Protein AF-A0AAD9D138-F1 (afdb_monomer_lite)

Foldseek 3Di:
DDDDDDDDPPPDPPPPDPCPVPDPDPPPCPVVVVVLVVLVVVLVVLVVVLVVLVVVLCVCVVDPDPPCPVVNVVSVVSNVVSVVVNVVSVVVQQDDPVVVDHGPDDPVVLVVCVVVVHDSVVVVVVVVVVVVVVVVVVVVVVVVVVVVVVVVVVVCCVPPVVDDDDDDPDDDDPDDDPDDDDDDDDDDDDDDDDDDDDDDDDDDDDDDDDDDDDDDDDDDD

Radius of gyration: 34.73 Å; chains: 1; bounding box: 89×71×90 Å

InterPro domains:
  IPR019145 Mediator complex, subunit Med10 [PF09748] (44-162)

Secondary structure (DSSP, 8-state):
---PPP-PPPP-----SSSTT-SS--TT-HHHHHHHHHHHHHHHHHHHHHHHHHHHHHHHHHS--TT-TTHHHHHHHHHHHHHHHHHHHHHHTS--GGG----SPPPHHHHHHHHTT--THHHHHHHHHHHHHHHHHHHHHHHHHHHHHHHHHHHHHHH-TTSPPPP-S-PPPP-PPP-------------------------------------------

Structure (mmCIF, N/CA/C/O backbone):
data_AF-A0AAD9D138-F1
#
_entry.id   AF-A0AAD9D138-F1
#
loop_
_atom_site.group_PDB
_atom_site.id
_atom_site.type_symbol
_atom_site.label_atom_id
_atom_site.label_alt_id
_atom_site.label_comp_id
_atom_site.label_asym_id
_atom_site.label_entity_id
_atom_site.label_seq_id
_atom_site.pdbx_PDB_ins_code
_atom_site.Cartn_x
_atom_site.Cartn_y
_atom_site.Cartn_z
_atom_site.occupancy
_atom_site.B_iso_or_equiv
_atom_site.auth_seq_id
_atom_site.auth_comp_id
_atom_site.auth_asym_id
_atom_site.auth_atom_id
_atom_site.pdbx_PDB_model_num
ATOM 1 N N . MET A 1 1 ? -54.644 -6.086 22.698 1.00 41.12 1 MET A N 1
ATOM 2 C CA . MET A 1 1 ? -53.321 -6.044 23.355 1.00 41.12 1 MET A CA 1
ATOM 3 C C . MET A 1 1 ? -52.278 -5.891 22.255 1.00 41.12 1 MET A C 1
ATOM 5 O O . MET A 1 1 ? -51.821 -6.888 21.713 1.00 41.12 1 MET A O 1
ATOM 9 N N . SER A 1 2 ? -52.012 -4.659 21.822 1.00 40.91 2 SER A N 1
ATOM 10 C CA . SER A 1 2 ? -51.108 -4.387 20.698 1.00 40.91 2 SER A CA 1
ATOM 11 C C . SER A 1 2 ? -49.676 -4.291 21.219 1.00 40.91 2 SER A C 1
ATOM 13 O O . SER A 1 2 ? -49.346 -3.354 21.939 1.00 40.91 2 SER A O 1
ATOM 15 N N . LEU A 1 3 ? -48.844 -5.279 20.892 1.00 47.28 3 LEU A N 1
ATOM 16 C CA . LEU A 1 3 ? -47.421 -5.305 21.229 1.00 47.28 3 LEU A CA 1
ATOM 17 C C . LEU A 1 3 ? -46.665 -4.419 20.232 1.00 47.28 3 LEU A C 1
ATOM 19 O O . LEU A 1 3 ? -46.334 -4.859 19.134 1.00 47.28 3 LEU A O 1
ATOM 23 N N . HIS A 1 4 ? -46.435 -3.157 20.592 1.00 41.91 4 HIS A N 1
ATOM 24 C CA . HIS A 1 4 ? -45.488 -2.303 19.877 1.00 41.91 4 HIS A CA 1
ATOM 25 C C . HIS A 1 4 ? -44.058 -2.726 20.264 1.00 41.91 4 HIS A C 1
ATOM 27 O O . HIS A 1 4 ? -43.737 -2.706 21.455 1.00 41.91 4 HIS A O 1
ATOM 33 N N . PRO A 1 5 ? -43.197 -3.133 19.314 1.00 59.00 5 PRO A N 1
ATOM 34 C CA . PRO A 1 5 ? -41.800 -3.420 19.611 1.00 59.00 5 PRO A CA 1
ATOM 35 C C . PRO A 1 5 ? -41.060 -2.124 19.996 1.00 59.00 5 PRO A C 1
ATOM 37 O O . PRO A 1 5 ? -41.319 -1.077 19.397 1.00 59.00 5 PRO A O 1
ATOM 40 N N . PRO A 1 6 ? -40.144 -2.156 20.983 1.00 61.69 6 PRO A N 1
ATOM 41 C CA . PRO A 1 6 ? -39.364 -0.984 21.355 1.00 61.69 6 PRO A CA 1
ATOM 42 C C . PRO A 1 6 ? -38.458 -0.576 20.190 1.00 61.69 6 PRO A C 1
ATOM 44 O O . PRO A 1 6 ? -37.656 -1.373 19.701 1.00 61.69 6 PRO A O 1
ATOM 47 N N . HIS A 1 7 ? -38.608 0.673 19.747 1.00 55.69 7 HIS A N 1
ATOM 48 C CA . HIS A 1 7 ? -37.751 1.303 18.749 1.00 55.69 7 HIS A CA 1
ATOM 49 C C . HIS A 1 7 ? -36.289 1.206 19.201 1.00 55.69 7 HIS A C 1
ATOM 51 O O . HIS A 1 7 ? -35.896 1.789 20.213 1.00 55.69 7 HIS A O 1
ATOM 57 N N . LEU A 1 8 ? -35.482 0.461 18.446 1.00 60.44 8 LEU A N 1
ATOM 58 C CA . LEU A 1 8 ? -34.032 0.550 18.550 1.00 60.44 8 LEU A CA 1
ATOM 59 C C . LEU A 1 8 ? -33.625 1.984 18.168 1.00 60.44 8 LEU A C 1
ATOM 61 O O . LEU A 1 8 ? -34.172 2.517 17.196 1.00 60.44 8 LEU A O 1
ATOM 65 N N . PRO A 1 9 ? -32.695 2.624 18.898 1.00 57.88 9 PRO A N 1
ATOM 66 C CA . PRO A 1 9 ? -32.105 3.866 18.427 1.00 57.88 9 PRO A CA 1
ATOM 67 C C . PRO A 1 9 ? -31.472 3.595 17.061 1.00 57.88 9 PRO A C 1
ATOM 69 O O . PRO A 1 9 ? -30.767 2.595 16.893 1.00 57.88 9 PRO A O 1
ATOM 72 N N . SER A 1 10 ? -31.773 4.452 16.083 1.00 53.06 10 SER A N 1
ATOM 73 C CA . SER A 1 10 ? -31.183 4.374 14.749 1.00 53.06 10 SER A CA 1
ATOM 74 C C . SER A 1 10 ? -29.665 4.211 14.865 1.00 53.06 10 SER A C 1
ATOM 76 O O . SER A 1 10 ? -29.067 4.833 15.752 1.00 53.06 10 SER A O 1
ATOM 78 N N . PRO A 1 11 ? -29.031 3.388 14.007 1.00 52.91 11 PRO A N 1
ATOM 79 C CA . PRO A 1 11 ? -27.579 3.316 13.959 1.00 52.91 11 PRO A CA 1
ATOM 80 C C . PRO A 1 11 ? -27.037 4.743 13.881 1.00 52.91 11 PRO A C 1
ATOM 82 O O . PRO A 1 11 ? -27.547 5.555 13.105 1.00 52.91 11 PRO A O 1
ATOM 85 N N . ALA A 1 12 ? -26.064 5.057 14.743 1.00 52.56 12 ALA A N 1
ATOM 86 C CA . ALA A 1 12 ? -25.354 6.327 14.686 1.00 52.56 12 ALA A CA 1
ATOM 87 C C . ALA A 1 12 ? -24.992 6.602 13.224 1.00 52.56 12 ALA A C 1
ATOM 89 O O . ALA A 1 12 ? -24.550 5.675 12.541 1.00 52.56 12 ALA A O 1
ATOM 90 N N . GLN A 1 13 ? -25.229 7.834 12.755 1.00 44.19 13 GLN A N 1
ATOM 91 C CA . GLN A 1 13 ? -24.843 8.256 11.412 1.00 44.19 13 GLN A CA 1
ATOM 92 C C . GLN A 1 13 ? -23.410 7.784 11.170 1.00 44.19 13 GLN A C 1
ATOM 94 O O . GLN A 1 13 ? -22.467 8.274 11.794 1.00 44.19 13 GLN A O 1
ATOM 99 N N . THR A 1 14 ? -23.248 6.792 10.294 1.00 51.00 14 THR A N 1
ATOM 100 C CA . THR A 1 14 ? -21.972 6.589 9.625 1.00 51.00 14 THR A CA 1
ATOM 101 C C . THR A 1 14 ? -21.647 7.934 8.996 1.00 51.00 14 THR A C 1
ATOM 103 O O . THR A 1 14 ? -22.518 8.454 8.298 1.00 51.00 14 THR A O 1
ATOM 106 N N . PRO A 1 15 ? -20.486 8.544 9.285 1.00 43.78 15 PRO A N 1
ATOM 107 C CA . PRO A 1 15 ? -20.157 9.842 8.728 1.00 43.78 15 PRO A CA 1
ATOM 108 C C . PRO A 1 15 ? -20.166 9.713 7.205 1.00 43.78 15 PRO A C 1
ATOM 110 O O . PRO A 1 15 ? -19.254 9.139 6.611 1.00 43.78 15 PRO A O 1
ATOM 113 N N . ASP A 1 16 ? -21.245 10.199 6.594 1.00 41.16 16 ASP A N 1
ATOM 114 C CA . ASP A 1 16 ? -21.408 10.297 5.156 1.00 41.16 16 ASP A CA 1
ATOM 115 C C . ASP A 1 16 ? -20.359 11.288 4.653 1.00 41.16 16 ASP A C 1
ATOM 117 O O . ASP A 1 16 ? -20.426 12.483 4.929 1.00 41.16 16 ASP A O 1
ATOM 121 N N . ASN A 1 17 ? -19.350 10.752 3.966 1.00 45.69 17 ASN A N 1
ATOM 122 C CA . ASN A 1 17 ? -18.576 11.339 2.869 1.00 45.69 17 ASN A CA 1
ATOM 123 C C . ASN A 1 17 ? -17.976 12.760 2.963 1.00 45.69 17 ASN A C 1
ATOM 125 O O . ASN A 1 17 ? -17.325 13.173 2.007 1.00 45.69 17 ASN A O 1
ATOM 129 N N . GLN A 1 18 ? -18.068 13.488 4.077 1.00 39.75 18 GLN A N 1
ATOM 130 C CA . GLN A 1 18 ? -17.346 14.758 4.278 1.00 39.75 18 GLN A CA 1
ATOM 131 C C . GLN A 1 18 ? -16.100 14.627 5.169 1.00 39.75 18 GLN A C 1
ATOM 133 O O . GLN A 1 18 ? -15.284 15.543 5.216 1.00 39.75 18 GLN A O 1
ATOM 138 N N . ALA A 1 19 ? -15.888 13.475 5.817 1.00 37.72 19 ALA A N 1
ATOM 139 C CA . ALA A 1 19 ? -14.748 13.238 6.713 1.00 37.72 19 ALA A CA 1
ATOM 140 C C . ALA A 1 19 ? -13.605 12.395 6.107 1.00 37.72 19 ALA A C 1
ATOM 142 O O . ALA A 1 19 ? -12.610 12.140 6.783 1.00 37.72 19 ALA A O 1
ATOM 143 N N . MET A 1 20 ? -13.684 12.004 4.828 1.00 41.62 20 MET A N 1
ATOM 144 C CA . MET A 1 20 ? -12.570 11.324 4.136 1.00 41.62 20 MET A CA 1
ATOM 145 C C . MET A 1 20 ? -11.409 12.269 3.763 1.00 41.62 20 MET A C 1
ATOM 147 O O . MET A 1 20 ? -10.428 11.821 3.183 1.00 41.62 20 MET A O 1
ATOM 151 N N . ASN A 1 21 ? -11.476 13.545 4.160 1.00 42.41 21 ASN A N 1
ATOM 152 C CA . ASN A 1 21 ? -10.352 14.486 4.107 1.00 42.41 21 ASN A CA 1
ATOM 153 C C . ASN A 1 21 ? -9.693 14.751 5.477 1.00 42.41 21 ASN A C 1
ATOM 155 O O . ASN A 1 21 ? -8.841 15.628 5.560 1.00 42.41 21 ASN A O 1
ATOM 159 N N . GLY A 1 22 ? -10.079 14.058 6.562 1.00 40.91 22 GLY A N 1
ATOM 160 C CA . GLY A 1 22 ? -9.788 14.572 7.911 1.00 40.91 22 GLY A CA 1
ATOM 161 C C . GLY A 1 22 ? -9.419 13.588 9.019 1.00 40.91 22 GLY A C 1
ATOM 162 O O . GLY A 1 22 ? -9.346 14.024 10.165 1.00 40.91 22 GLY A O 1
ATOM 163 N N . VAL A 1 23 ? -9.164 12.302 8.759 1.00 42.69 23 VAL A N 1
ATOM 164 C CA . VAL A 1 23 ? -8.711 11.384 9.828 1.00 42.69 23 VAL A CA 1
ATOM 165 C C . VAL A 1 23 ? -7.205 11.162 9.720 1.00 42.69 23 VAL A C 1
ATOM 167 O O . VAL A 1 23 ? -6.738 10.173 9.166 1.00 42.69 23 VAL A O 1
ATOM 170 N N . GLY A 1 24 ? -6.460 12.137 10.247 1.00 42.16 24 GLY A N 1
ATOM 171 C CA . GLY A 1 24 ? -5.001 12.090 10.368 1.00 42.16 24 GLY A CA 1
ATOM 172 C C . GLY A 1 24 ? -4.315 13.424 10.675 1.00 42.16 24 GLY A C 1
ATOM 173 O O . GLY A 1 24 ? -3.122 13.428 10.966 1.00 42.16 24 GLY A O 1
ATOM 174 N N . GLN A 1 25 ? -5.019 14.560 10.654 1.00 40.34 25 GLN A N 1
ATOM 175 C CA . GLN A 1 25 ? -4.359 15.855 10.820 1.00 40.34 25 GLN A CA 1
ATOM 176 C C . GLN A 1 25 ? -4.277 16.278 12.291 1.00 40.34 25 GLN A C 1
ATOM 178 O O . GLN A 1 25 ? -5.062 17.073 12.802 1.00 40.34 25 GLN A O 1
ATOM 183 N N . LEU A 1 26 ? -3.255 15.757 12.972 1.00 43.78 26 LEU A N 1
ATOM 184 C CA . LEU A 1 26 ? -2.590 16.520 14.026 1.00 43.78 26 LEU A CA 1
ATOM 185 C C . LEU A 1 26 ? -2.178 17.889 13.430 1.00 43.78 26 LEU A C 1
ATOM 187 O O . LEU A 1 26 ? -1.633 17.903 12.320 1.00 43.78 26 LEU A O 1
ATOM 191 N N . PRO A 1 27 ? -2.396 19.027 14.120 1.00 37.94 27 PRO A N 1
ATOM 192 C CA . PRO A 1 27 ? -2.200 20.381 13.577 1.00 37.94 27 PRO A CA 1
ATOM 193 C C . PRO A 1 27 ? -0.720 20.800 13.402 1.00 37.94 27 PRO A C 1
ATOM 195 O O . PRO A 1 27 ? -0.352 21.943 13.651 1.00 37.94 27 PRO A O 1
ATOM 198 N N . GLY A 1 28 ? 0.144 19.888 12.945 1.00 44.91 28 GLY A N 1
ATOM 199 C CA . GLY A 1 28 ? 1.564 20.141 12.676 1.00 44.91 28 GLY A CA 1
ATOM 200 C C . GLY A 1 28 ? 2.216 19.282 11.579 1.00 44.91 28 GLY A C 1
ATOM 201 O O . GLY A 1 28 ? 3.416 19.416 11.374 1.00 44.91 28 GLY A O 1
ATOM 202 N N . SER A 1 29 ? 1.482 18.410 10.865 1.00 47.84 29 SER A N 1
ATOM 203 C CA . SER A 1 29 ? 2.085 17.391 9.966 1.00 47.84 29 SER A CA 1
ATOM 204 C C . SER A 1 29 ? 1.897 17.615 8.449 1.00 47.84 29 SER A C 1
ATOM 206 O O . SER A 1 29 ? 2.359 16.793 7.655 1.00 47.84 29 SER A O 1
ATOM 208 N N . MET A 1 30 ? 1.254 18.706 8.020 1.00 49.22 30 MET A N 1
ATOM 209 C CA . MET A 1 30 ? 0.950 18.967 6.597 1.00 49.22 30 MET A CA 1
ATOM 210 C C . MET A 1 30 ? 2.206 19.042 5.708 1.00 49.22 30 MET A C 1
ATOM 212 O O 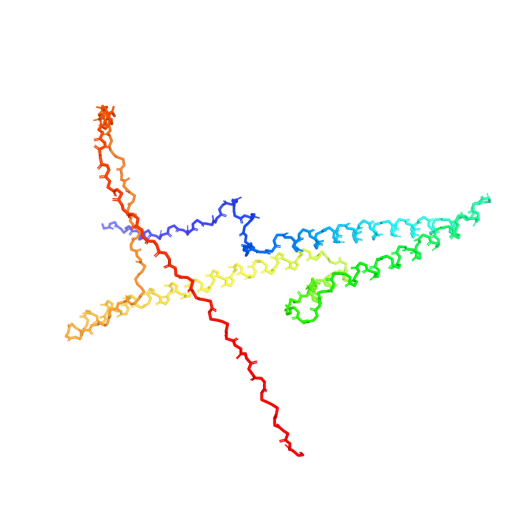. MET A 1 30 ? 2.230 18.488 4.613 1.00 49.22 30 MET A O 1
ATOM 216 N N . SER A 1 31 ? 3.293 19.642 6.200 1.00 59.38 31 SER A N 1
ATOM 217 C CA . SER A 1 31 ? 4.536 19.800 5.427 1.00 59.38 31 SER A CA 1
ATOM 218 C C . SER A 1 31 ? 5.278 18.478 5.185 1.00 59.38 31 SER A C 1
ATOM 220 O O . SER A 1 31 ? 5.876 18.283 4.126 1.00 59.38 31 SER A O 1
ATOM 222 N N . GLY A 1 32 ? 5.227 17.546 6.140 1.00 70.44 32 GLY A N 1
ATOM 223 C CA . GLY A 1 32 ? 5.923 16.259 6.045 1.00 70.44 32 GLY A CA 1
ATOM 224 C C . GLY A 1 32 ? 5.197 15.226 5.180 1.00 70.44 32 GLY A C 1
ATOM 225 O O . GLY A 1 3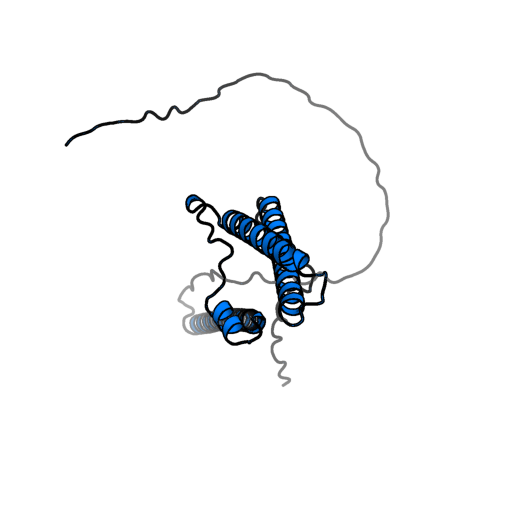2 ? 5.825 14.340 4.603 1.00 70.44 32 GLY A O 1
ATOM 226 N N . GLU A 1 33 ? 3.872 15.303 5.077 1.00 75.06 33 GLU A N 1
ATOM 227 C CA . GLU A 1 33 ? 3.081 14.374 4.263 1.00 75.06 33 GLU A CA 1
ATOM 228 C C . GLU A 1 33 ? 3.148 14.716 2.768 1.00 75.06 33 GLU A C 1
ATOM 230 O O . GLU A 1 33 ? 3.381 13.830 1.944 1.00 75.06 33 GLU A O 1
ATOM 235 N N . GLU A 1 34 ? 3.073 16.002 2.420 1.00 81.62 34 GLU A N 1
ATOM 236 C CA . GLU A 1 34 ? 3.272 16.469 1.044 1.00 81.62 34 GLU A CA 1
ATOM 237 C C . GLU A 1 34 ? 4.686 16.176 0.528 1.00 81.62 34 GLU A C 1
ATOM 239 O O . GLU A 1 34 ? 4.851 15.763 -0.621 1.00 81.62 34 GLU A O 1
ATOM 244 N N . GLY A 1 35 ? 5.710 16.346 1.373 1.00 81.75 35 GLY A N 1
ATOM 245 C CA . GLY A 1 35 ? 7.091 15.991 1.037 1.00 81.75 35 GLY A CA 1
ATOM 246 C C . GLY A 1 35 ? 7.246 14.502 0.721 1.00 81.75 35 GLY A C 1
ATOM 247 O O . GLY A 1 35 ? 7.786 14.143 -0.324 1.00 81.75 35 GLY A O 1
ATOM 248 N N . ARG A 1 36 ? 6.686 13.6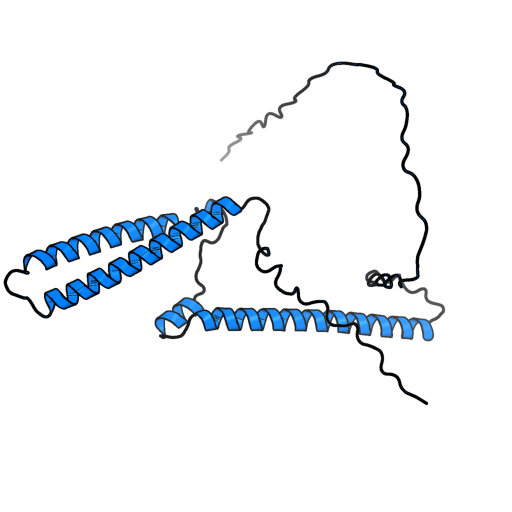26 1.565 1.00 81.12 36 ARG A N 1
ATOM 249 C CA . ARG A 1 36 ? 6.682 12.171 1.331 1.00 81.12 36 ARG A CA 1
ATOM 250 C C . ARG A 1 36 ? 5.920 11.789 0.067 1.00 81.12 36 ARG A C 1
ATOM 252 O O . ARG A 1 36 ? 6.380 10.936 -0.685 1.00 81.12 36 ARG A O 1
ATOM 259 N N . LYS A 1 37 ? 4.781 12.435 -0.203 1.00 85.25 37 LYS A N 1
ATOM 260 C CA . LYS A 1 37 ? 4.028 12.218 -1.443 1.00 85.25 37 LYS A CA 1
ATOM 261 C C . LYS A 1 37 ? 4.864 12.570 -2.675 1.00 85.25 37 LYS A C 1
ATOM 263 O O . LYS A 1 37 ? 4.940 11.754 -3.581 1.00 85.25 37 LYS A O 1
ATOM 268 N N . LYS A 1 38 ? 5.540 13.722 -2.681 1.00 89.38 38 LYS A N 1
ATOM 269 C CA . LYS A 1 38 ? 6.416 14.128 -3.794 1.00 89.38 38 LYS A CA 1
ATOM 270 C C . LYS A 1 38 ? 7.540 13.123 -4.040 1.00 89.38 38 LYS A C 1
ATOM 272 O O . LYS A 1 38 ? 7.790 12.773 -5.186 1.00 89.38 38 LYS A O 1
ATOM 277 N N . ILE A 1 39 ? 8.171 12.628 -2.973 1.00 87.25 39 ILE A N 1
ATOM 278 C CA . ILE A 1 39 ? 9.220 11.606 -3.089 1.00 87.25 39 ILE A CA 1
ATOM 279 C C . ILE A 1 39 ? 8.645 10.307 -3.675 1.00 87.25 39 ILE A C 1
ATOM 281 O O . ILE A 1 39 ? 9.260 9.721 -4.562 1.00 87.25 39 ILE A O 1
ATOM 285 N N . ARG A 1 40 ? 7.449 9.876 -3.246 1.00 86.88 40 ARG A N 1
ATOM 286 C CA . ARG A 1 40 ? 6.769 8.700 -3.822 1.00 86.88 40 ARG A CA 1
ATOM 287 C C . ARG A 1 40 ? 6.446 8.879 -5.305 1.00 86.88 40 ARG A C 1
ATOM 289 O O . ARG A 1 40 ? 6.772 7.995 -6.091 1.00 86.88 40 ARG A O 1
ATOM 296 N N . ASP A 1 41 ? 5.881 10.025 -5.679 1.00 91.12 41 ASP A N 1
ATOM 297 C CA . ASP A 1 41 ? 5.555 10.354 -7.072 1.00 91.12 41 ASP A CA 1
ATOM 298 C C . ASP A 1 41 ? 6.835 10.344 -7.950 1.00 91.12 41 ASP A C 1
ATOM 300 O O . ASP A 1 41 ? 6.834 9.865 -9.089 1.00 91.12 41 ASP A O 1
ATOM 304 N N . GLU A 1 42 ? 7.964 10.826 -7.413 1.00 92.38 42 GLU A N 1
ATOM 305 C CA . GLU A 1 42 ? 9.258 10.793 -8.103 1.00 92.38 42 GLU A CA 1
ATOM 306 C C . GLU A 1 42 ? 9.811 9.368 -8.252 1.00 92.38 42 GLU A C 1
ATOM 308 O O . GLU A 1 42 ? 10.284 8.998 -9.331 1.00 92.38 42 GLU A O 1
ATOM 313 N N . VAL A 1 43 ? 9.727 8.547 -7.201 1.00 91.19 43 VAL A N 1
ATOM 314 C CA . VAL A 1 43 ? 10.127 7.132 -7.246 1.00 91.19 43 VAL A CA 1
ATOM 315 C C . VAL A 1 43 ? 9.307 6.370 -8.288 1.00 91.19 43 VAL A C 1
ATOM 317 O O . VAL A 1 43 ? 9.885 5.637 -9.089 1.00 91.19 43 VAL A O 1
ATOM 320 N N . GLU A 1 44 ? 7.990 6.576 -8.330 1.00 91.69 44 GLU A N 1
ATOM 321 C CA . GLU A 1 44 ? 7.099 5.948 -9.311 1.00 91.69 44 GLU A CA 1
ATOM 322 C C . GLU A 1 44 ? 7.465 6.348 -10.745 1.00 91.69 44 GLU A C 1
ATOM 324 O O . GLU A 1 44 ? 7.645 5.489 -11.610 1.00 91.69 44 GLU A O 1
ATOM 329 N N . THR A 1 45 ? 7.678 7.646 -10.980 1.00 94.88 45 THR A N 1
ATOM 330 C CA . THR A 1 45 ? 8.082 8.166 -12.295 1.00 94.88 45 THR A CA 1
ATOM 331 C C . THR A 1 45 ? 9.394 7.533 -12.766 1.00 94.88 45 THR A C 1
ATOM 333 O O . THR A 1 45 ? 9.515 7.122 -13.922 1.00 94.88 45 THR A O 1
ATOM 336 N N . ARG A 1 46 ? 10.384 7.423 -11.872 1.00 92.25 46 ARG A N 1
ATOM 337 C CA . ARG A 1 46 ? 11.698 6.845 -12.192 1.00 92.25 46 ARG A CA 1
ATOM 338 C C . ARG A 1 46 ? 11.648 5.336 -12.398 1.00 92.25 46 ARG A C 1
ATOM 340 O O . ARG A 1 46 ? 12.309 4.845 -13.307 1.00 92.25 46 ARG A O 1
ATOM 347 N N . LEU A 1 47 ? 10.871 4.602 -11.601 1.00 94.25 47 LEU A N 1
ATOM 348 C CA . LEU A 1 47 ? 10.650 3.166 -11.810 1.00 94.25 47 LEU A CA 1
ATOM 349 C C . LEU A 1 47 ? 9.975 2.902 -13.162 1.00 94.25 47 LEU A C 1
ATOM 351 O O . LEU A 1 47 ? 10.385 1.990 -13.879 1.00 94.25 47 LEU A O 1
ATOM 355 N N . GLY A 1 48 ? 9.009 3.743 -13.547 1.00 94.88 48 GLY A N 1
ATOM 356 C CA . GLY A 1 48 ? 8.392 3.705 -14.871 1.00 94.88 48 GLY A CA 1
ATOM 357 C C . GLY A 1 48 ? 9.415 3.911 -15.991 1.00 94.88 48 GLY A C 1
ATOM 358 O O . GLY A 1 48 ? 9.519 3.075 -16.888 1.00 94.88 48 GLY A O 1
ATOM 359 N N . GLN A 1 49 ? 10.233 4.965 -15.902 1.00 94.25 49 GLN A N 1
ATOM 360 C CA . GLN A 1 49 ? 11.311 5.227 -16.867 1.00 94.25 49 GLN A CA 1
ATOM 361 C C . GLN A 1 49 ? 12.314 4.070 -16.951 1.00 94.25 49 GLN A C 1
ATOM 363 O O . GLN A 1 49 ? 12.652 3.638 -18.047 1.00 94.25 49 GLN A O 1
ATOM 368 N N . LEU A 1 50 ? 12.738 3.521 -15.810 1.00 95.62 50 LEU A N 1
ATOM 369 C CA . LEU A 1 50 ? 13.661 2.387 -15.756 1.00 95.62 50 LEU A CA 1
ATOM 370 C C . LEU A 1 50 ? 13.084 1.147 -16.451 1.00 95.62 50 LEU A C 1
ATOM 372 O O . LEU A 1 50 ? 13.796 0.476 -17.193 1.00 95.62 50 LEU A O 1
ATOM 376 N N . SER A 1 51 ? 11.802 0.846 -16.234 1.00 95.31 51 SER A N 1
ATOM 377 C CA . SER A 1 51 ? 11.144 -0.285 -16.898 1.00 95.31 51 SER A CA 1
ATOM 378 C C . SER A 1 51 ? 11.081 -0.111 -18.420 1.00 95.31 51 SER A C 1
ATOM 380 O O . SER A 1 51 ? 11.318 -1.069 -19.153 1.00 95.31 51 SER A O 1
ATOM 382 N N . GLN A 1 52 ? 10.849 1.119 -18.891 1.00 95.06 52 GLN A N 1
ATOM 383 C CA . GLN A 1 52 ? 10.844 1.452 -20.313 1.00 95.06 52 GLN A CA 1
ATOM 384 C C . GLN A 1 52 ? 12.248 1.345 -20.922 1.00 95.06 52 GLN A C 1
ATOM 386 O O . GLN A 1 52 ? 12.407 0.730 -21.973 1.00 95.06 52 GLN A O 1
ATOM 391 N N . ASP A 1 53 ? 13.270 1.886 -20.253 1.00 93.75 53 ASP A N 1
ATOM 392 C CA . ASP A 1 53 ? 14.663 1.799 -20.708 1.00 93.75 53 ASP A CA 1
ATOM 393 C C . ASP A 1 53 ? 15.132 0.332 -20.785 1.00 93.75 53 ASP A C 1
ATOM 395 O O . ASP A 1 53 ? 15.820 -0.049 -21.733 1.00 93.75 53 ASP A O 1
ATOM 399 N N . LEU A 1 54 ? 14.732 -0.514 -19.824 1.00 94.44 54 LEU A N 1
ATOM 400 C CA . LEU A 1 54 ? 15.017 -1.955 -19.843 1.00 94.44 54 LEU A CA 1
ATOM 401 C C . LEU A 1 54 ? 14.321 -2.668 -21.009 1.00 94.44 54 LEU A C 1
ATOM 403 O O . LEU A 1 54 ? 14.935 -3.511 -21.660 1.00 94.44 54 LEU A O 1
ATOM 407 N N . TYR A 1 55 ? 13.072 -2.309 -21.297 1.00 93.69 55 TYR A N 1
ATOM 408 C CA . TYR A 1 55 ? 12.324 -2.855 -22.427 1.00 93.69 55 TYR A CA 1
ATOM 409 C C . TYR A 1 55 ? 12.936 -2.450 -23.780 1.00 93.69 55 TYR A C 1
ATOM 411 O O . TYR A 1 55 ? 13.104 -3.280 -24.673 1.00 93.69 55 TYR A O 1
ATOM 419 N N . GLU A 1 56 ? 13.333 -1.186 -23.943 1.00 91.31 56 GLU A N 1
ATOM 420 C CA . GLU A 1 56 ? 13.986 -0.711 -25.171 1.00 91.31 56 GLU A CA 1
ATOM 421 C C . GLU A 1 56 ? 15.369 -1.337 -25.370 1.00 91.31 56 GLU A C 1
ATOM 423 O O . GLU A 1 56 ? 15.737 -1.697 -26.494 1.00 91.31 56 GLU A O 1
ATOM 428 N N . LEU A 1 57 ? 16.115 -1.524 -24.279 1.00 90.75 57 LEU A N 1
ATOM 429 C CA . LEU A 1 57 ? 17.377 -2.250 -24.289 1.00 90.75 57 LEU A CA 1
ATOM 430 C C . LEU A 1 57 ? 17.183 -3.704 -24.737 1.00 90.75 57 LEU A C 1
ATOM 432 O O . LEU A 1 57 ? 17.957 -4.180 -25.567 1.00 90.75 57 LEU A O 1
ATOM 436 N N . GLU A 1 58 ? 16.160 -4.396 -24.226 1.00 90.00 58 GLU A N 1
ATOM 437 C CA . GLU A 1 58 ? 15.829 -5.766 -24.632 1.00 90.00 58 GLU A CA 1
ATOM 438 C C . GLU A 1 58 ? 15.562 -5.849 -26.141 1.00 90.00 58 GLU A C 1
ATOM 440 O O . GLU A 1 58 ? 16.135 -6.701 -26.822 1.00 90.00 58 GLU A O 1
ATOM 445 N N . ILE A 1 59 ? 14.773 -4.921 -26.690 1.00 89.06 59 ILE A N 1
ATOM 446 C CA . ILE A 1 59 ? 14.495 -4.861 -28.132 1.00 89.06 59 ILE A CA 1
ATOM 447 C C . ILE A 1 59 ? 15.788 -4.654 -28.935 1.00 89.06 59 ILE A C 1
ATOM 449 O O . ILE A 1 59 ? 16.034 -5.371 -29.909 1.00 89.06 59 ILE A O 1
ATOM 453 N N . CYS A 1 60 ? 16.626 -3.693 -28.532 1.00 87.00 60 CYS A N 1
ATOM 454 C CA . CYS A 1 60 ? 17.868 -3.374 -29.240 1.00 87.00 60 CYS A CA 1
ATOM 455 C C . CYS A 1 60 ? 18.889 -4.519 -29.175 1.00 87.00 60 CYS A C 1
ATOM 457 O O . CYS A 1 60 ? 19.605 -4.761 -30.147 1.00 87.00 60 CYS A O 1
ATOM 459 N N . ALA A 1 61 ? 18.951 -5.228 -28.046 1.00 85.06 61 ALA A N 1
ATOM 460 C CA . ALA A 1 61 ? 19.832 -6.375 -27.859 1.00 85.06 61 ALA A CA 1
ATOM 461 C C . ALA A 1 61 ? 19.322 -7.632 -28.587 1.00 85.06 61 ALA A C 1
ATOM 463 O O . ALA A 1 61 ? 20.127 -8.413 -29.094 1.00 85.06 61 ALA A O 1
ATOM 464 N N . GLY A 1 62 ? 18.001 -7.828 -28.661 1.00 83.94 62 GLY A N 1
ATOM 465 C CA . GLY A 1 62 ? 17.375 -8.986 -29.303 1.00 83.94 62 GLY A CA 1
ATOM 466 C C . GLY A 1 62 ? 17.396 -8.945 -30.834 1.00 83.94 62 GLY A C 1
ATOM 467 O O . GLY A 1 62 ? 17.494 -9.990 -31.477 1.00 83.94 62 GLY A O 1
ATOM 468 N N . ALA A 1 63 ? 17.346 -7.753 -31.433 1.00 78.62 63 ALA A N 1
ATOM 469 C CA . ALA A 1 63 ? 17.423 -7.563 -32.879 1.00 78.62 63 ALA A CA 1
ATOM 470 C C . ALA A 1 63 ? 18.358 -6.396 -33.213 1.00 78.62 63 ALA A C 1
ATOM 472 O O . ALA A 1 63 ? 17.917 -5.274 -33.461 1.00 78.62 63 ALA A O 1
ATOM 473 N N . VAL A 1 64 ? 19.667 -6.668 -33.233 1.00 73.56 64 VAL A N 1
ATOM 474 C CA . VAL A 1 64 ? 20.681 -5.651 -33.545 1.00 73.56 64 VAL A CA 1
ATOM 475 C C . VAL A 1 64 ? 20.531 -5.204 -35.002 1.00 73.56 64 VAL A C 1
ATOM 477 O O . VAL A 1 64 ? 20.956 -5.879 -35.943 1.00 73.56 64 VAL A O 1
ATOM 480 N N . VAL A 1 65 ? 19.899 -4.049 -35.198 1.00 74.62 65 VAL A N 1
ATOM 481 C CA . VAL A 1 65 ? 19.806 -3.389 -36.502 1.00 74.62 65 VAL A CA 1
ATOM 482 C C . VAL A 1 65 ? 21.152 -2.733 -36.807 1.00 74.62 65 VAL A C 1
ATOM 484 O O . VAL A 1 65 ? 21.677 -1.968 -35.995 1.00 74.62 65 VAL A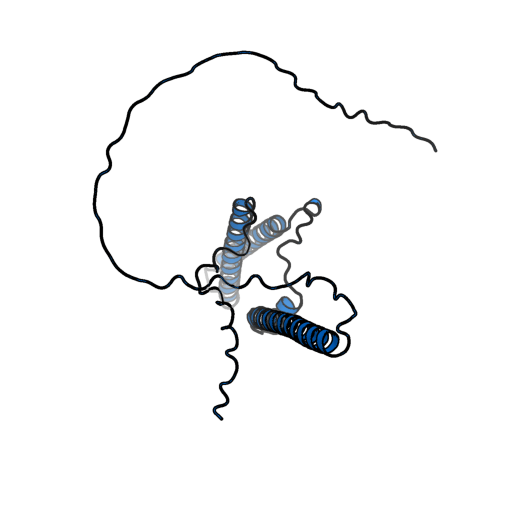 O 1
ATOM 487 N N . LYS A 1 66 ? 21.712 -3.002 -37.994 1.00 77.12 66 LYS A N 1
ATOM 488 C CA . LYS A 1 66 ? 22.972 -2.387 -38.447 1.00 77.12 66 LYS A CA 1
ATOM 489 C C . LYS A 1 66 ? 22.893 -0.860 -38.339 1.00 77.12 66 LYS A C 1
ATOM 491 O O . LYS A 1 66 ? 21.982 -0.253 -38.897 1.00 77.12 66 LYS A O 1
ATOM 496 N N . GLY A 1 67 ? 23.857 -0.257 -37.643 1.00 77.75 67 GLY A N 1
ATOM 497 C CA . GLY A 1 67 ? 23.912 1.191 -37.406 1.00 77.75 67 GLY A CA 1
ATOM 498 C C . GLY A 1 67 ? 23.191 1.683 -36.143 1.00 77.75 67 GLY A C 1
ATOM 499 O O . GLY A 1 67 ? 23.158 2.887 -35.917 1.00 77.75 67 GLY A O 1
ATOM 500 N N . GLN A 1 68 ? 22.633 0.792 -35.314 1.00 74.62 68 GLN A N 1
ATOM 501 C CA . GLN A 1 68 ? 22.093 1.131 -33.983 1.00 74.62 68 GLN A CA 1
ATOM 502 C C . GLN A 1 68 ? 22.897 0.530 -32.817 1.00 74.62 68 GLN A C 1
ATOM 504 O O . GLN A 1 68 ? 22.445 0.548 -31.674 1.00 74.62 68 GLN A O 1
ATOM 509 N N . GLU A 1 69 ? 24.103 0.034 -33.088 1.00 78.44 69 GLU A N 1
ATOM 510 C CA . GLU A 1 69 ? 24.989 -0.596 -32.098 1.00 78.44 69 GLU A CA 1
ATOM 511 C C . GLU A 1 69 ? 25.375 0.373 -30.961 1.00 78.44 69 GLU A C 1
ATOM 513 O O . GLU A 1 69 ? 25.447 -0.030 -29.800 1.00 78.44 69 GLU A O 1
ATOM 518 N N . ASP A 1 70 ? 25.489 1.670 -31.264 1.00 83.88 70 ASP A N 1
ATOM 519 C CA . ASP A 1 70 ? 25.830 2.721 -30.294 1.00 83.88 70 ASP A CA 1
ATOM 520 C C . ASP A 1 70 ? 24.698 3.056 -29.305 1.00 83.88 70 ASP A C 1
ATOM 522 O O . ASP A 1 70 ? 24.935 3.699 -28.280 1.00 83.88 70 ASP A O 1
ATOM 526 N N . ARG A 1 71 ? 23.463 2.604 -29.565 1.00 84.25 71 ARG A N 1
ATOM 527 C CA . ARG A 1 71 ? 22.304 2.903 -28.702 1.00 84.25 71 ARG A CA 1
ATOM 528 C C . ARG A 1 71 ? 22.292 2.048 -27.436 1.00 84.25 71 ARG A C 1
ATOM 530 O O . ARG A 1 71 ? 21.837 2.501 -26.392 1.00 84.25 71 ARG A O 1
ATOM 537 N N . ILE A 1 72 ? 22.833 0.830 -27.499 1.00 86.12 72 ILE A N 1
ATOM 538 C CA . ILE A 1 72 ? 22.898 -0.096 -26.356 1.00 86.12 72 ILE A CA 1
ATOM 539 C C . ILE A 1 72 ? 23.721 0.502 -25.194 1.00 86.12 72 ILE A C 1
ATOM 541 O O . ILE A 1 72 ? 23.213 0.539 -24.068 1.00 86.12 72 ILE A O 1
ATOM 545 N N . PRO A 1 73 ? 24.945 1.030 -25.421 1.00 89.75 73 PRO A N 1
ATOM 546 C CA . PRO A 1 73 ? 25.690 1.758 -24.394 1.00 89.75 73 PRO A CA 1
ATOM 547 C C . PRO A 1 73 ? 24.926 2.942 -23.794 1.00 89.75 73 PRO A C 1
ATOM 549 O O . PRO A 1 73 ? 25.043 3.211 -22.597 1.00 89.75 73 PRO A O 1
ATOM 552 N N . GLU A 1 74 ? 24.138 3.649 -24.606 1.00 89.62 74 GLU A N 1
ATOM 553 C CA . GLU A 1 74 ? 23.357 4.799 -24.154 1.00 89.62 74 GLU A CA 1
ATOM 554 C C . GLU A 1 74 ? 22.247 4.383 -23.178 1.00 89.62 74 GLU A C 1
ATOM 556 O O . GLU A 1 74 ? 22.136 4.966 -22.096 1.00 89.62 74 GLU A O 1
ATOM 561 N N . TYR A 1 75 ? 21.485 3.334 -23.502 1.00 90.50 75 TYR A N 1
ATOM 562 C CA . TYR A 1 75 ? 20.475 2.772 -22.599 1.00 90.50 75 TYR A CA 1
ATOM 563 C C . TYR A 1 75 ? 21.093 2.251 -21.300 1.00 90.50 75 TYR A C 1
ATOM 565 O O . TYR A 1 75 ? 20.607 2.567 -20.216 1.00 90.50 75 TYR A O 1
ATOM 573 N N . MET A 1 76 ? 22.223 1.541 -21.380 1.00 90.44 76 MET A N 1
ATOM 574 C CA . MET A 1 76 ? 22.947 1.066 -20.194 1.00 90.44 76 MET A CA 1
ATOM 575 C C . MET A 1 76 ? 23.391 2.212 -19.278 1.00 90.44 76 MET A C 1
ATOM 577 O O . MET A 1 76 ? 23.292 2.112 -18.053 1.00 90.44 76 MET A O 1
ATOM 581 N N . LYS A 1 77 ? 23.855 3.326 -19.854 1.00 93.25 77 LYS A N 1
ATOM 582 C CA . LYS A 1 77 ? 24.215 4.517 -19.081 1.00 93.25 77 LYS A CA 1
ATOM 583 C C . LYS A 1 77 ? 22.997 5.101 -18.362 1.00 93.25 77 LYS A C 1
ATOM 585 O O . LYS A 1 77 ? 23.084 5.366 -17.165 1.00 93.25 77 LYS A O 1
ATOM 590 N N . ARG A 1 78 ? 21.865 5.256 -19.058 1.00 92.75 78 ARG A N 1
ATOM 591 C CA . ARG A 1 78 ? 20.619 5.776 -18.468 1.00 92.75 78 ARG A CA 1
ATOM 592 C C . ARG A 1 78 ? 20.109 4.885 -17.336 1.00 92.75 78 ARG A C 1
ATOM 594 O O . ARG A 1 78 ? 19.824 5.398 -16.259 1.00 92.75 78 ARG A O 1
ATOM 601 N N . ILE A 1 79 ? 20.099 3.565 -17.528 1.00 94.19 79 ILE A N 1
ATOM 602 C CA . ILE A 1 79 ? 19.712 2.583 -16.501 1.00 94.19 79 ILE A CA 1
ATOM 603 C C . ILE A 1 79 ? 20.560 2.751 -15.234 1.00 94.19 79 ILE A C 1
ATOM 605 O O . ILE A 1 79 ? 20.018 2.866 -14.133 1.00 94.19 79 ILE A O 1
ATOM 609 N N . ASN A 1 80 ? 21.886 2.834 -15.381 1.00 94.12 80 ASN A N 1
ATOM 610 C CA . ASN A 1 80 ? 22.793 3.031 -14.249 1.00 94.12 80 ASN A CA 1
ATOM 611 C C . ASN A 1 80 ? 22.534 4.362 -13.527 1.00 94.12 80 ASN A C 1
ATOM 613 O O . ASN A 1 80 ? 22.489 4.401 -12.297 1.00 94.12 80 ASN A O 1
ATOM 617 N N . GLU A 1 81 ? 22.322 5.449 -14.273 1.00 93.88 81 GLU A N 1
ATOM 618 C CA . GLU A 1 81 ? 21.983 6.750 -13.692 1.00 93.88 81 GLU A CA 1
ATOM 619 C C . GLU A 1 81 ? 20.662 6.714 -12.915 1.00 93.88 81 GLU A C 1
ATOM 621 O O . GLU A 1 81 ? 20.572 7.302 -11.836 1.00 93.88 81 GLU A O 1
ATOM 626 N N . GLN A 1 82 ? 19.639 6.027 -13.431 1.00 92.62 82 GLN A N 1
ATOM 627 C CA . GLN A 1 82 ? 18.359 5.888 -12.736 1.00 92.62 82 GLN A CA 1
ATOM 628 C C . GLN A 1 82 ? 18.493 5.038 -11.470 1.00 92.62 82 GLN A C 1
ATOM 630 O O . GLN A 1 82 ? 17.917 5.393 -10.443 1.00 92.62 82 GLN A O 1
ATOM 635 N N . PHE A 1 83 ? 19.301 3.975 -11.495 1.00 91.56 83 PHE A N 1
ATOM 636 C CA . PHE A 1 83 ? 19.532 3.126 -10.325 1.00 91.56 83 PHE A CA 1
ATOM 637 C C . PHE A 1 83 ? 20.195 3.891 -9.170 1.00 91.56 83 PHE A C 1
ATOM 639 O O . PHE A 1 83 ? 19.769 3.780 -8.019 1.00 91.56 83 PHE A O 1
ATOM 646 N N . VAL A 1 84 ? 21.200 4.723 -9.471 1.00 92.75 84 VAL A N 1
ATOM 647 C CA . VAL A 1 84 ? 21.854 5.580 -8.466 1.00 92.75 84 VAL A CA 1
ATOM 648 C C . VAL A 1 84 ? 20.852 6.558 -7.850 1.00 92.75 84 VAL A C 1
ATOM 650 O O . VAL A 1 84 ? 20.785 6.675 -6.626 1.00 92.75 84 VAL A O 1
ATOM 653 N N . LYS A 1 85 ? 20.028 7.207 -8.681 1.00 90.75 85 LYS A N 1
ATOM 654 C CA . LYS A 1 85 ? 19.017 8.174 -8.223 1.00 90.75 85 LYS A CA 1
ATOM 655 C C . LYS A 1 85 ? 17.916 7.509 -7.389 1.00 90.75 85 LYS A C 1
ATOM 657 O O . LYS A 1 85 ? 17.510 8.059 -6.371 1.00 90.75 85 LYS A O 1
ATOM 662 N N . LEU A 1 86 ? 17.464 6.311 -7.765 1.00 90.19 86 LEU A N 1
ATOM 663 C CA . LEU A 1 86 ? 16.492 5.537 -6.982 1.00 90.19 86 LEU A CA 1
ATOM 664 C C . LEU A 1 86 ? 17.041 5.146 -5.604 1.00 90.19 86 LEU A C 1
ATOM 666 O O . LEU A 1 86 ? 16.322 5.240 -4.611 1.00 90.19 86 LEU A O 1
ATOM 670 N N . ASN A 1 87 ? 18.313 4.751 -5.522 1.00 89.25 87 ASN A N 1
ATOM 671 C CA . ASN A 1 87 ? 18.961 4.442 -4.246 1.00 89.25 87 ASN A CA 1
ATOM 672 C C . ASN A 1 87 ? 19.048 5.685 -3.339 1.00 89.25 87 ASN A C 1
ATOM 674 O O . ASN A 1 87 ? 18.790 5.610 -2.138 1.00 89.25 87 ASN A O 1
ATOM 678 N N . GLU A 1 88 ? 19.348 6.850 -3.914 1.00 89.81 88 GLU A N 1
ATOM 679 C CA . GLU A 1 88 ? 19.359 8.116 -3.179 1.00 89.81 88 GLU A CA 1
ATOM 680 C C . GLU A 1 88 ? 17.969 8.474 -2.627 1.00 89.81 88 GLU A C 1
ATOM 682 O O . GLU A 1 88 ? 17.835 8.741 -1.431 1.00 89.81 88 GLU A O 1
ATOM 687 N N . LEU A 1 89 ? 16.922 8.382 -3.453 1.00 86.88 89 LEU A N 1
ATOM 688 C CA . LEU A 1 89 ? 15.538 8.611 -3.020 1.00 86.88 89 LEU A CA 1
ATOM 689 C C . LEU A 1 89 ? 15.085 7.600 -1.958 1.00 86.88 89 LEU A C 1
ATOM 691 O O . LEU A 1 89 ? 14.409 7.970 -0.997 1.00 86.88 89 LEU A O 1
ATOM 695 N N . SER A 1 90 ? 15.500 6.335 -2.077 1.00 84.00 90 SER A N 1
ATOM 696 C CA . SER A 1 90 ? 15.209 5.307 -1.072 1.00 84.00 90 SER A CA 1
ATOM 697 C C . SER A 1 90 ? 15.788 5.663 0.296 1.00 84.00 90 SER A C 1
ATOM 699 O O . SER A 1 90 ? 15.149 5.394 1.311 1.00 84.00 90 SER A O 1
ATOM 701 N N . ARG A 1 91 ? 16.977 6.276 0.345 1.00 83.69 91 ARG A N 1
ATOM 702 C CA . ARG A 1 91 ? 17.576 6.748 1.602 1.00 83.69 91 ARG A CA 1
ATOM 703 C C . ARG A 1 91 ? 16.832 7.950 2.173 1.00 83.69 91 ARG A C 1
ATOM 705 O O . ARG A 1 91 ? 16.683 8.035 3.385 1.00 83.69 91 ARG A O 1
ATOM 712 N N . GLN A 1 92 ? 16.342 8.844 1.316 1.00 81.19 92 GLN A N 1
ATOM 713 C CA . GLN A 1 92 ? 15.560 10.014 1.731 1.00 81.19 92 GLN A CA 1
ATOM 714 C C . GLN A 1 92 ? 14.177 9.641 2.293 1.00 81.19 92 GLN A C 1
ATOM 716 O O . GLN A 1 92 ? 13.657 10.355 3.147 1.00 81.19 92 GLN A O 1
ATOM 721 N N . MET A 1 93 ? 13.585 8.521 1.858 1.00 75.44 93 MET A N 1
ATOM 722 C CA . MET A 1 93 ? 12.317 8.017 2.412 1.00 75.44 93 MET A CA 1
ATOM 723 C C . MET A 1 93 ? 12.445 7.404 3.809 1.00 75.44 93 MET A C 1
ATOM 725 O O . MET A 1 93 ? 11.433 7.243 4.494 1.00 75.44 93 MET A O 1
ATOM 729 N N . GLN A 1 94 ? 13.653 7.040 4.242 1.00 72.81 94 GLN A N 1
ATOM 730 C CA . GLN A 1 94 ? 13.846 6.402 5.534 1.00 72.81 94 GLN A CA 1
ATOM 731 C C . GLN A 1 94 ? 14.002 7.473 6.623 1.00 72.81 94 GLN A C 1
ATOM 733 O O . GLN A 1 94 ? 14.985 8.216 6.607 1.00 72.81 94 GLN A O 1
ATOM 738 N N . PRO A 1 95 ? 13.050 7.596 7.569 1.00 67.56 95 PRO A N 1
ATOM 739 C CA . PRO A 1 95 ? 13.172 8.583 8.629 1.00 67.56 95 PRO A CA 1
ATOM 740 C C . PRO A 1 95 ? 14.368 8.254 9.535 1.00 67.56 95 PRO A C 1
ATOM 742 O O . PRO A 1 95 ? 14.712 7.078 9.707 1.00 67.56 95 PRO A O 1
ATOM 745 N N . PRO A 1 96 ? 14.999 9.273 10.145 1.00 63.91 96 PRO A N 1
ATOM 746 C CA . PRO A 1 96 ? 16.078 9.054 11.093 1.00 63.91 96 PRO A CA 1
ATOM 747 C C . PRO A 1 96 ? 15.580 8.216 12.285 1.00 63.91 96 PRO A C 1
ATOM 749 O O . PRO A 1 96 ? 14.463 8.447 12.767 1.00 63.91 96 PRO A O 1
ATOM 752 N N . PRO A 1 97 ? 16.398 7.274 12.795 1.00 60.56 97 PRO A N 1
ATOM 753 C CA . PRO A 1 97 ? 16.003 6.334 13.852 1.00 60.56 97 PRO A CA 1
ATOM 754 C C . PRO A 1 97 ? 15.589 7.029 15.161 1.00 60.56 97 PRO A C 1
ATOM 756 O O . PRO A 1 97 ? 14.837 6.470 15.953 1.00 60.56 97 PRO A O 1
ATOM 759 N N . GLU A 1 98 ? 16.034 8.268 15.362 1.00 63.72 98 GLU A N 1
ATOM 760 C CA . GLU A 1 98 ? 15.772 9.099 16.542 1.00 63.72 98 GLU A CA 1
ATOM 761 C C . GLU A 1 98 ? 14.344 9.662 16.585 1.00 63.72 98 GLU A C 1
ATOM 763 O O . GLU A 1 98 ? 13.863 10.079 17.635 1.00 63.72 98 GLU A O 1
ATOM 768 N N . SER A 1 99 ? 13.640 9.665 15.448 1.00 63.50 99 SER A N 1
ATOM 769 C CA . SER A 1 99 ? 12.306 10.265 15.334 1.00 63.50 99 SER A CA 1
ATOM 770 C C . SER A 1 99 ? 11.175 9.378 15.864 1.00 63.50 99 SER A C 1
ATOM 772 O O . SER A 1 99 ? 10.034 9.833 15.922 1.00 63.50 99 SER A O 1
ATOM 774 N N . GLY A 1 100 ? 11.449 8.111 16.210 1.00 54.81 100 GLY A N 1
ATOM 775 C CA . GLY A 1 100 ? 10.440 7.134 16.649 1.00 54.81 100 GLY A CA 1
ATOM 776 C C . GLY A 1 100 ? 9.348 6.826 15.609 1.00 54.81 100 GLY A C 1
ATOM 777 O O . GLY A 1 100 ? 8.522 5.941 15.826 1.00 54.81 100 GLY A O 1
ATOM 778 N N . GLN A 1 101 ? 9.345 7.524 14.470 1.00 57.22 101 GLN A N 1
ATOM 779 C CA . GLN A 1 101 ? 8.460 7.277 13.350 1.00 57.22 101 GLN A CA 1
ATOM 780 C C . GLN A 1 101 ? 8.987 6.053 12.619 1.00 57.22 101 GLN A C 1
ATOM 782 O O . GLN A 1 101 ? 10.057 6.070 12.011 1.00 57.22 101 GLN A O 1
ATOM 787 N N . THR A 1 102 ? 8.229 4.963 12.684 1.00 54.12 102 THR A N 1
ATOM 788 C CA . THR A 1 102 ? 8.411 3.863 11.744 1.00 54.12 102 THR A CA 1
ATOM 789 C C . THR A 1 102 ? 8.201 4.460 10.352 1.00 54.12 102 THR A C 1
ATOM 791 O O . THR A 1 102 ? 7.172 5.093 10.121 1.00 54.12 102 THR A O 1
ATOM 794 N N . GLY A 1 103 ? 9.193 4.357 9.460 1.00 62.47 103 GLY A N 1
ATOM 795 C CA . GLY A 1 103 ? 9.075 4.858 8.083 1.00 62.47 103 GLY A CA 1
ATOM 796 C C . GLY A 1 103 ? 7.893 4.248 7.333 1.00 62.47 103 GLY A C 1
ATOM 797 O O . GLY A 1 103 ? 7.150 3.445 7.901 1.00 62.47 103 GLY A O 1
ATOM 798 N N . ASP A 1 104 ? 7.736 4.599 6.051 1.00 68.31 104 ASP A N 1
ATOM 799 C CA . ASP A 1 104 ? 6.791 3.920 5.150 1.00 68.31 104 ASP A CA 1
ATOM 800 C C . ASP A 1 104 ? 7.151 2.421 5.117 1.00 68.31 104 ASP A C 1
ATOM 802 O O . ASP A 1 104 ? 8.005 1.959 4.363 1.00 68.31 104 ASP A O 1
ATOM 806 N N . SER A 1 105 ? 6.557 1.667 6.038 1.00 78.19 105 SER A N 1
ATOM 807 C CA . SER A 1 105 ? 6.840 0.263 6.281 1.00 78.19 105 SER A CA 1
ATOM 808 C C . SER A 1 105 ? 5.744 -0.541 5.616 1.00 78.19 105 SER A C 1
ATOM 810 O O . SER A 1 105 ? 4.551 -0.338 5.846 1.00 78.19 105 SER A O 1
ATOM 812 N N . VAL A 1 106 ? 6.158 -1.444 4.736 1.00 85.69 106 VAL A N 1
ATOM 813 C CA . VAL A 1 106 ? 5.235 -2.282 3.980 1.00 85.69 106 VAL A CA 1
ATOM 814 C C . VAL A 1 106 ? 4.987 -3.560 4.784 1.00 85.69 106 VAL A C 1
ATOM 816 O O . VAL A 1 106 ? 5.944 -4.274 5.094 1.00 85.69 106 VAL A O 1
ATOM 819 N N . PRO A 1 107 ? 3.731 -3.890 5.140 1.00 91.69 107 PRO A N 1
ATOM 820 C CA . PRO A 1 107 ? 3.427 -5.140 5.826 1.00 91.69 107 PRO A CA 1
ATOM 821 C C . PRO A 1 107 ? 3.901 -6.350 5.013 1.00 91.69 107 PRO A C 1
ATOM 823 O O . PRO A 1 107 ? 3.688 -6.405 3.802 1.00 91.69 107 PRO A O 1
ATOM 826 N N . LYS A 1 108 ? 4.472 -7.366 5.674 1.00 91.44 108 LYS A N 1
ATOM 827 C CA . LYS A 1 108 ? 5.014 -8.564 5.001 1.00 91.44 108 LYS A CA 1
ATOM 828 C C . LYS A 1 108 ? 4.000 -9.236 4.068 1.00 91.44 108 LYS A C 1
ATOM 830 O O . LYS A 1 108 ? 4.351 -9.651 2.973 1.00 91.44 108 LYS A O 1
ATOM 835 N N . GLN A 1 109 ? 2.730 -9.279 4.467 1.00 92.75 109 GLN A N 1
ATOM 836 C CA . GLN A 1 109 ? 1.661 -9.861 3.656 1.00 92.75 109 GLN A CA 1
ATOM 837 C C . GLN A 1 109 ? 1.436 -9.112 2.330 1.00 92.75 109 GLN A C 1
ATOM 839 O O . GLN A 1 109 ? 1.020 -9.714 1.345 1.00 92.75 109 GLN A O 1
ATOM 844 N N . VAL A 1 110 ? 1.699 -7.802 2.284 1.00 94.06 110 VAL A N 1
ATOM 845 C CA . VAL A 1 110 ? 1.639 -7.027 1.037 1.00 94.06 110 VAL A CA 1
ATOM 846 C C . VAL A 1 110 ? 2.777 -7.446 0.108 1.00 94.06 110 VAL A C 1
ATOM 848 O O . VAL A 1 110 ? 2.519 -7.668 -1.070 1.00 94.06 110 VAL A O 1
ATOM 851 N N . VAL A 1 111 ? 3.989 -7.636 0.640 1.00 93.62 111 VAL A N 1
ATOM 852 C CA . VAL A 1 111 ? 5.143 -8.143 -0.124 1.00 93.62 111 VAL A CA 1
ATOM 853 C C . VAL A 1 111 ? 4.853 -9.542 -0.674 1.00 93.62 111 VAL A C 1
ATOM 855 O O . VAL A 1 111 ? 4.953 -9.760 -1.873 1.00 93.62 111 VAL A O 1
ATOM 858 N N . GLU A 1 112 ? 4.359 -10.453 0.168 1.00 94.81 112 GLU A N 1
ATOM 859 C CA . GLU A 1 112 ? 3.970 -11.809 -0.249 1.00 94.81 112 GLU A CA 1
ATOM 860 C C . GLU A 1 112 ? 2.870 -11.806 -1.326 1.00 94.81 112 GLU A C 1
ATOM 862 O O . GLU A 1 112 ? 2.855 -12.666 -2.207 1.00 94.81 112 GLU A O 1
ATOM 867 N N . ASN A 1 113 ? 1.942 -10.843 -1.281 1.00 94.19 113 ASN A N 1
ATOM 868 C CA . ASN A 1 113 ? 0.937 -10.692 -2.331 1.00 94.19 113 ASN A CA 1
ATOM 869 C C . ASN A 1 113 ? 1.573 -10.262 -3.657 1.00 94.19 113 ASN A C 1
ATOM 871 O O . ASN A 1 113 ? 1.208 -10.822 -4.686 1.00 94.19 113 ASN A O 1
ATOM 875 N N . VAL A 1 114 ? 2.514 -9.314 -3.638 1.00 94.56 114 VAL A N 1
ATOM 876 C CA . VAL A 1 114 ? 3.231 -8.871 -4.845 1.00 94.56 114 VAL A CA 1
ATOM 877 C C . VAL A 1 114 ? 4.044 -10.024 -5.438 1.00 94.56 114 VAL A C 1
ATOM 879 O O . VAL A 1 114 ? 3.878 -10.328 -6.619 1.00 94.56 114 VAL A O 1
ATOM 882 N N . ASP A 1 115 ? 4.822 -10.727 -4.613 1.00 95.56 115 ASP A N 1
ATOM 883 C CA . ASP A 1 115 ? 5.637 -11.877 -5.033 1.00 95.56 115 ASP A CA 1
ATOM 884 C C . ASP A 1 115 ? 4.778 -13.026 -5.587 1.00 95.56 115 ASP A C 1
ATOM 886 O O . ASP A 1 115 ? 5.171 -13.738 -6.509 1.00 95.56 115 ASP A O 1
ATOM 890 N N . GLY A 1 116 ? 3.574 -13.204 -5.038 1.00 96.25 116 GLY A N 1
ATOM 891 C CA . GLY A 1 116 ? 2.607 -14.208 -5.474 1.00 96.25 116 GLY A CA 1
ATOM 892 C C . GLY A 1 116 ? 1.727 -13.794 -6.658 1.00 96.25 116 GLY A C 1
ATOM 893 O O . GLY A 1 116 ? 0.742 -14.489 -6.919 1.00 96.25 116 GLY A O 1
ATOM 894 N N . TYR A 1 117 ? 2.013 -12.671 -7.330 1.00 94.00 117 TYR A N 1
ATOM 895 C CA . TYR A 1 117 ? 1.191 -12.094 -8.409 1.00 94.00 117 TYR A CA 1
ATOM 896 C C . TYR A 1 117 ? -0.275 -11.837 -8.008 1.00 94.00 117 TYR A C 1
ATOM 898 O O . TYR A 1 117 ? -1.197 -11.916 -8.823 1.00 94.00 117 TYR A O 1
ATOM 906 N N . ARG A 1 118 ? -0.518 -11.546 -6.729 1.00 95.38 118 ARG A N 1
ATOM 907 C CA . ARG A 1 118 ? -1.837 -11.216 -6.176 1.00 95.38 118 ARG A CA 1
ATOM 908 C C . ARG A 1 118 ? -1.981 -9.711 -6.021 1.00 95.38 118 ARG A C 1
ATOM 910 O O . ARG A 1 118 ? -1.030 -8.995 -5.733 1.00 95.38 118 ARG A O 1
ATOM 917 N N . ASN A 1 119 ? -3.215 -9.229 -6.130 1.00 93.75 119 ASN A N 1
ATOM 918 C CA . ASN A 1 119 ? -3.500 -7.813 -5.940 1.00 93.75 119 ASN A CA 1
ATOM 919 C C . ASN A 1 119 ? -3.260 -7.396 -4.465 1.00 93.75 119 ASN A C 1
ATOM 921 O O . ASN A 1 119 ? -3.998 -7.872 -3.586 1.00 93.75 119 ASN A O 1
ATOM 925 N N . PRO A 1 120 ? -2.308 -6.482 -4.177 1.00 93.56 120 PRO A N 1
ATOM 926 C CA . PRO A 1 120 ? -2.007 -6.039 -2.817 1.00 93.56 120 PRO A CA 1
ATOM 927 C C . PRO A 1 120 ? -3.180 -5.311 -2.142 1.00 93.56 120 PRO A C 1
ATOM 929 O O . PRO A 1 120 ? -3.301 -5.372 -0.919 1.00 93.56 120 PRO A O 1
ATOM 932 N N . HIS A 1 121 ? -4.115 -4.718 -2.898 1.00 93.62 121 HIS A N 1
ATOM 933 C CA . HIS A 1 121 ? -5.316 -4.071 -2.346 1.00 93.62 121 HIS A CA 1
ATOM 934 C C . HIS A 1 121 ? -6.232 -5.034 -1.580 1.00 93.62 121 HIS A C 1
ATOM 936 O O . HIS A 1 121 ? -7.030 -4.605 -0.743 1.00 93.62 121 HIS A O 1
ATOM 942 N N . THR A 1 122 ? -6.099 -6.343 -1.815 1.00 93.50 122 THR A N 1
ATOM 943 C CA . THR A 1 122 ? -6.817 -7.375 -1.056 1.00 93.50 122 THR A CA 1
ATOM 944 C C . THR A 1 122 ? -6.470 -7.311 0.432 1.00 93.50 122 THR A C 1
ATOM 946 O O . THR A 1 122 ? -7.351 -7.486 1.273 1.00 93.50 122 THR A O 1
ATOM 949 N N . TYR A 1 123 ? -5.211 -7.006 0.766 1.00 94.75 123 TYR A N 1
ATOM 950 C CA . TYR A 1 123 ? -4.780 -6.816 2.150 1.00 94.75 123 TYR A CA 1
ATOM 951 C C . TYR A 1 123 ? -5.548 -5.668 2.806 1.00 94.75 123 TYR A C 1
ATOM 953 O O . TYR A 1 123 ? -6.189 -5.872 3.834 1.00 94.75 123 TYR A O 1
ATOM 961 N N . THR A 1 124 ? -5.559 -4.491 2.175 1.00 94.31 124 THR A N 1
ATOM 962 C CA . THR A 1 124 ? -6.232 -3.299 2.706 1.00 94.31 124 THR A CA 1
ATOM 963 C C . THR A 1 124 ? -7.731 -3.524 2.871 1.00 94.31 124 THR A C 1
ATOM 965 O O . THR A 1 124 ? -8.290 -3.199 3.917 1.00 94.31 124 THR A O 1
ATOM 968 N N . LYS A 1 125 ? -8.387 -4.145 1.882 1.00 95.75 125 LYS A N 1
ATOM 969 C CA . LYS A 1 125 ? -9.816 -4.477 1.961 1.00 95.75 125 LYS A CA 1
ATOM 970 C C . LYS A 1 125 ? -10.121 -5.400 3.143 1.00 95.75 125 LYS A C 1
ATOM 972 O O . LYS A 1 125 ? -11.075 -5.155 3.884 1.00 95.75 125 LYS A O 1
ATOM 977 N N . ASN A 1 126 ? -9.326 -6.453 3.323 1.00 94.69 126 ASN A N 1
ATOM 978 C CA . ASN A 1 126 ? -9.518 -7.413 4.408 1.00 94.69 126 ASN A CA 1
ATOM 979 C C . ASN A 1 126 ? -9.215 -6.790 5.773 1.00 94.69 126 ASN A C 1
ATOM 981 O O . ASN A 1 126 ? -9.974 -7.005 6.714 1.00 94.69 126 ASN A O 1
ATOM 985 N N . ALA A 1 127 ? -8.150 -5.991 5.870 1.00 94.81 127 ALA A N 1
ATOM 986 C CA . ALA A 1 127 ? -7.787 -5.271 7.083 1.00 94.81 127 ALA A CA 1
ATOM 987 C C . ALA A 1 127 ? -8.899 -4.303 7.506 1.00 94.81 127 ALA A C 1
ATOM 989 O O . ALA A 1 127 ? -9.315 -4.325 8.662 1.00 94.81 127 ALA A O 1
ATOM 990 N N . LEU A 1 128 ? -9.443 -3.527 6.563 1.00 96.38 128 LEU A N 1
ATOM 991 C CA . LEU A 1 128 ? -10.553 -2.614 6.829 1.00 96.38 128 LEU A CA 1
ATOM 992 C C . LEU A 1 128 ? -11.814 -3.373 7.255 1.00 96.38 128 LEU A C 1
ATOM 994 O O . LEU A 1 128 ? -12.404 -3.054 8.280 1.00 96.38 128 LEU A O 1
ATOM 998 N N . SER A 1 129 ? -12.190 -4.419 6.516 1.00 96.19 129 SER A N 1
ATOM 999 C CA . SER A 1 129 ? -13.379 -5.225 6.830 1.00 96.19 129 SER A CA 1
ATOM 1000 C C . SER A 1 129 ? -13.281 -5.863 8.218 1.00 96.19 129 SER A C 1
ATOM 1002 O O . SER A 1 129 ? -14.248 -5.864 8.978 1.00 96.19 129 SER A O 1
ATOM 1004 N N . ARG A 1 130 ? -12.094 -6.370 8.570 1.00 96.81 130 ARG A N 1
ATOM 1005 C CA . ARG A 1 130 ? -11.809 -6.938 9.886 1.00 96.81 130 ARG A CA 1
ATOM 1006 C C . ARG A 1 130 ? -11.869 -5.877 10.979 1.00 96.81 130 ARG A C 1
ATOM 1008 O O . ARG A 1 130 ? -12.558 -6.100 11.964 1.00 96.81 130 ARG A O 1
ATOM 1015 N N . ALA A 1 131 ? -11.226 -4.726 10.788 1.00 96.75 131 ALA A N 1
ATOM 1016 C CA . ALA A 1 131 ? -11.253 -3.632 11.756 1.00 96.75 131 ALA A CA 1
ATOM 1017 C C . ALA A 1 131 ? -12.683 -3.130 12.003 1.00 96.75 131 ALA A C 1
ATOM 1019 O O . ALA A 1 131 ? -13.095 -2.953 13.147 1.00 96.75 131 ALA A O 1
ATOM 1020 N N . THR A 1 132 ? -13.483 -2.960 10.947 1.00 97.06 132 THR A N 1
ATOM 1021 C CA . THR A 1 132 ? -14.897 -2.587 11.077 1.00 97.06 132 THR A CA 1
ATOM 1022 C C . THR A 1 132 ? -15.690 -3.652 11.832 1.00 97.06 132 THR A C 1
ATOM 1024 O O . THR A 1 132 ? -16.435 -3.310 12.751 1.00 97.06 132 THR A O 1
ATOM 1027 N N . GLY A 1 133 ? -15.513 -4.931 11.492 1.00 97.69 133 GLY A N 1
ATOM 1028 C CA . GLY A 1 133 ? -16.184 -6.036 12.178 1.00 97.69 133 GLY A CA 1
ATOM 1029 C C . GLY A 1 133 ? -15.796 -6.140 13.654 1.00 97.69 133 GLY A C 1
ATOM 1030 O O . GLY A 1 133 ? -16.667 -6.277 14.509 1.00 97.69 133 GLY A O 1
ATOM 1031 N N . GLU A 1 134 ? -14.508 -6.010 13.973 1.00 97.44 134 GLU A N 1
ATOM 1032 C CA . GLU A 1 134 ? -13.991 -6.018 15.346 1.00 97.44 134 GLU A CA 1
ATOM 1033 C C . GLU A 1 134 ? -14.521 -4.826 16.155 1.00 97.44 134 GLU A C 1
ATOM 1035 O O . GLU A 1 134 ? -14.959 -5.010 17.291 1.00 97.44 134 GLU A O 1
ATOM 1040 N N . ASN A 1 135 ? -14.584 -3.633 15.557 1.00 96.75 135 ASN A N 1
ATOM 1041 C CA . ASN A 1 135 ? -15.146 -2.441 16.196 1.00 96.75 135 ASN A CA 1
ATOM 1042 C C . ASN A 1 135 ? -16.647 -2.588 16.478 1.00 96.75 135 ASN A C 1
ATOM 1044 O O . ASN A 1 135 ? -17.104 -2.279 17.579 1.00 96.75 135 ASN A O 1
ATOM 1048 N N . GLN A 1 136 ? -17.422 -3.092 15.513 1.00 96.75 136 GLN A N 1
ATOM 1049 C CA . GLN A 1 136 ? -18.853 -3.350 15.698 1.00 96.75 136 GLN A CA 1
ATOM 1050 C C . GLN A 1 136 ? -19.100 -4.438 16.743 1.00 96.75 136 GLN A C 1
ATOM 1052 O O . GLN A 1 136 ? -19.990 -4.304 17.584 1.00 96.75 136 GLN A O 1
ATOM 1057 N N . TYR A 1 137 ? -18.289 -5.494 16.732 1.00 97.44 137 TYR A N 1
ATOM 1058 C CA . TYR A 1 137 ? -18.362 -6.560 17.721 1.00 97.44 137 TYR A CA 1
ATOM 1059 C C . TYR A 1 137 ? -18.045 -6.046 19.131 1.00 97.44 137 TYR A C 1
ATOM 1061 O O . TYR A 1 137 ? -18.786 -6.326 20.075 1.00 97.44 137 TYR A O 1
ATOM 1069 N N . ALA A 1 138 ? -16.987 -5.245 19.285 1.00 97.06 138 ALA A N 1
ATOM 1070 C CA . ALA A 1 138 ? -16.632 -4.619 20.554 1.00 97.06 138 ALA A CA 1
ATOM 1071 C C . ALA A 1 138 ? -17.751 -3.698 21.062 1.00 97.06 138 ALA A C 1
ATOM 1073 O O . ALA A 1 138 ? -18.160 -3.811 22.220 1.00 97.06 138 ALA A O 1
ATOM 1074 N N . LEU A 1 139 ? -18.305 -2.855 20.186 1.00 95.88 139 LEU A N 1
ATOM 1075 C CA . LEU A 1 139 ? -19.440 -1.994 20.511 1.00 95.88 139 LEU A CA 1
ATOM 1076 C C . LEU A 1 139 ? -20.659 -2.812 20.960 1.00 95.88 139 LEU A C 1
ATOM 1078 O O . LEU A 1 139 ? -21.239 -2.525 22.005 1.00 95.88 139 LEU A O 1
ATOM 1082 N N . GLY A 1 140 ? -21.014 -3.869 20.226 1.00 97.31 140 GLY A N 1
ATOM 1083 C CA . GLY A 1 140 ? -22.129 -4.751 20.573 1.00 97.31 140 GLY A CA 1
ATOM 1084 C C . GLY A 1 140 ? -21.964 -5.400 21.949 1.00 97.31 140 GLY A C 1
ATOM 1085 O O . GLY A 1 140 ? -22.919 -5.468 22.723 1.00 97.31 140 GLY A O 1
ATOM 1086 N N . ARG A 1 141 ? -20.739 -5.807 22.308 1.00 97.19 141 ARG A N 1
ATOM 1087 C CA . ARG A 1 141 ? -20.438 -6.331 23.650 1.00 97.19 141 ARG A CA 1
ATOM 1088 C C . ARG A 1 141 ? -20.618 -5.280 24.740 1.00 97.19 141 ARG A C 1
ATOM 1090 O O . ARG A 1 141 ? -21.180 -5.599 25.786 1.00 97.19 141 ARG A O 1
ATOM 1097 N N . ILE A 1 142 ? -20.166 -4.049 24.507 1.00 94.69 142 ILE A N 1
ATOM 1098 C CA . ILE A 1 142 ? -20.325 -2.945 25.465 1.00 94.69 142 ILE A CA 1
ATOM 1099 C C . ILE A 1 142 ? -21.813 -2.644 25.682 1.00 94.69 142 ILE A C 1
ATOM 1101 O O . ILE A 1 142 ? -22.260 -2.588 26.827 1.00 94.69 142 ILE A O 1
ATOM 1105 N N . LEU A 1 143 ? -22.597 -2.548 24.605 1.00 93.56 143 LEU A N 1
ATOM 1106 C CA . LEU A 1 143 ? -24.045 -2.320 24.676 1.00 93.56 143 LEU A CA 1
ATOM 1107 C C . LEU A 1 143 ? -24.781 -3.466 25.388 1.00 93.56 143 LEU A C 1
ATOM 1109 O O . LEU A 1 143 ? -25.675 -3.225 26.200 1.00 93.56 143 LEU A O 1
ATOM 1113 N N . GLY A 1 144 ? -24.386 -4.716 25.132 1.00 94.50 144 GLY A N 1
ATOM 1114 C CA . GLY A 1 144 ? -24.935 -5.886 25.819 1.00 94.50 144 GLY A CA 1
ATOM 1115 C C . GLY A 1 144 ? -24.664 -5.864 27.325 1.00 94.50 144 GLY A C 1
ATOM 1116 O O . GLY A 1 144 ? -25.579 -6.083 28.119 1.00 94.50 144 GLY A O 1
ATOM 1117 N N . LEU A 1 145 ? -23.433 -5.533 27.728 1.00 94.12 145 LEU A N 1
ATOM 1118 C CA . LEU A 1 145 ? -23.071 -5.369 29.139 1.00 94.12 145 LEU A CA 1
ATOM 1119 C C . LEU A 1 145 ? -23.836 -4.221 29.799 1.00 94.12 145 LEU A C 1
ATOM 1121 O O . LEU A 1 145 ? -24.255 -4.343 30.950 1.00 94.12 145 LEU A O 1
ATOM 1125 N N . GLU A 1 146 ? -24.047 -3.118 29.084 1.00 91.50 146 GLU A N 1
ATOM 1126 C CA . GLU A 1 146 ? -24.834 -2.000 29.591 1.00 91.50 146 GLU A CA 1
ATOM 1127 C C . GLU A 1 146 ? -26.302 -2.396 29.801 1.00 91.50 146 GLU A C 1
ATOM 1129 O O . GLU A 1 146 ? -26.869 -2.120 30.858 1.00 91.50 146 GLU A O 1
ATOM 1134 N N . SER A 1 147 ? -26.902 -3.104 28.840 1.00 91.44 147 SER A N 1
ATOM 1135 C CA . SER A 1 147 ? -28.265 -3.633 28.958 1.00 91.44 147 SER A CA 1
ATOM 1136 C C . SER A 1 147 ? -28.398 -4.595 30.141 1.00 91.44 147 SER A C 1
ATOM 1138 O O . SER A 1 147 ? -29.291 -4.427 30.973 1.00 91.44 147 SER A O 1
ATOM 1140 N N . PHE A 1 148 ? -27.463 -5.540 30.284 1.00 94.12 148 PHE A N 1
ATOM 1141 C CA . PHE A 1 148 ? -27.425 -6.459 31.422 1.00 94.12 148 PHE A CA 1
ATOM 1142 C C . PHE A 1 148 ? -27.317 -5.707 32.753 1.00 94.12 148 PHE A C 1
ATOM 1144 O O . PHE A 1 148 ? -28.059 -5.987 33.692 1.00 94.12 148 PHE A O 1
ATOM 1151 N N . ARG A 1 149 ? -26.448 -4.693 32.827 1.00 90.50 149 ARG A N 1
ATOM 1152 C CA . ARG A 1 149 ? -26.294 -3.855 34.021 1.00 90.50 149 ARG A CA 1
ATOM 1153 C C . ARG A 1 149 ? -27.584 -3.117 34.384 1.00 90.50 149 ARG A C 1
ATOM 1155 O O . ARG A 1 149 ? -27.874 -2.983 35.571 1.00 90.50 149 ARG A O 1
ATOM 1162 N N . ARG A 1 150 ? -28.346 -2.635 33.395 1.00 88.50 150 ARG A N 1
ATOM 1163 C CA . ARG A 1 150 ? -29.652 -1.990 33.621 1.00 88.50 150 ARG A CA 1
ATOM 1164 C C . ARG A 1 150 ? -30.656 -2.988 34.191 1.00 88.50 150 ARG A C 1
ATOM 1166 O O . ARG A 1 150 ? -31.193 -2.735 35.260 1.00 88.50 150 ARG A O 1
ATOM 1173 N N . GLN A 1 151 ? -30.815 -4.139 33.541 1.00 92.12 151 GLN A N 1
ATOM 1174 C CA . GLN A 1 151 ? -31.740 -5.187 33.985 1.00 92.12 151 GLN A CA 1
ATOM 1175 C C . GLN A 1 151 ? -31.417 -5.675 35.400 1.00 92.12 151 GLN A C 1
ATOM 1177 O O . GLN A 1 151 ? -32.311 -5.793 36.231 1.00 92.12 151 GLN 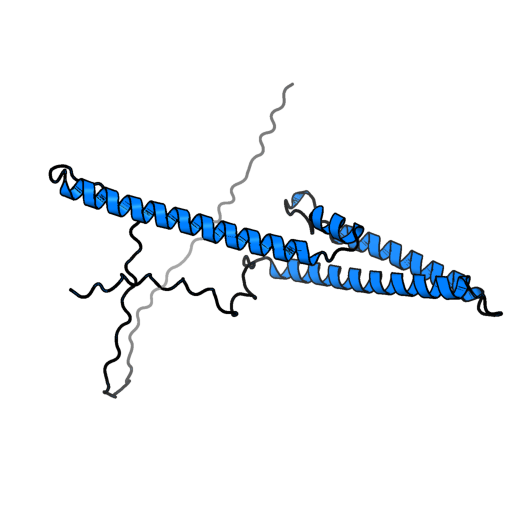A O 1
ATOM 1182 N N . LEU A 1 152 ? -30.133 -5.894 35.697 1.00 91.62 152 LEU A N 1
ATOM 1183 C CA . LEU A 1 152 ? -29.687 -6.309 37.022 1.00 91.62 152 LEU A CA 1
ATOM 1184 C C . LEU A 1 152 ? -29.992 -5.245 38.082 1.00 91.62 152 LEU A C 1
ATOM 1186 O O . LEU A 1 152 ? -30.476 -5.568 39.161 1.00 91.62 152 LEU A O 1
ATOM 1190 N N . HIS A 1 153 ? -29.727 -3.975 37.781 1.00 89.81 153 HIS A N 1
ATOM 1191 C CA . HIS A 1 153 ? -30.026 -2.879 38.697 1.00 89.81 153 HIS A CA 1
ATOM 1192 C C . HIS A 1 153 ? -31.532 -2.754 38.966 1.00 89.81 153 HIS A C 1
ATOM 1194 O O . HIS A 1 153 ? -31.929 -2.519 40.104 1.00 89.81 153 HIS A O 1
ATOM 1200 N N . ASP A 1 154 ? -32.364 -2.909 37.937 1.00 89.62 154 ASP A N 1
ATOM 1201 C CA . ASP A 1 154 ? -33.819 -2.810 38.065 1.00 89.62 154 ASP A CA 1
ATOM 1202 C C . ASP A 1 154 ? -34.383 -4.004 38.864 1.00 89.62 154 ASP A C 1
ATOM 1204 O O . ASP A 1 154 ? -35.217 -3.811 39.747 1.00 89.62 154 ASP A O 1
ATOM 1208 N N . ALA A 1 155 ? -33.860 -5.217 38.644 1.00 92.88 155 ALA A N 1
ATOM 1209 C CA . ALA A 1 155 ? -34.224 -6.412 39.410 1.00 92.88 155 ALA A CA 1
ATOM 1210 C C . ALA A 1 155 ? -33.816 -6.315 40.891 1.00 92.88 155 ALA A C 1
ATOM 1212 O O . ALA A 1 155 ? -34.625 -6.599 41.772 1.00 92.88 155 ALA A O 1
ATOM 1213 N N . ILE A 1 156 ? -32.592 -5.856 41.183 1.00 91.69 156 ILE A N 1
ATOM 1214 C CA . ILE A 1 156 ? -32.136 -5.657 42.568 1.00 91.69 156 ILE A CA 1
ATOM 1215 C C . ILE A 1 156 ? -32.972 -4.576 43.261 1.00 91.69 156 ILE A C 1
ATOM 1217 O O . ILE A 1 156 ? -33.333 -4.746 44.420 1.00 91.69 156 ILE A O 1
ATOM 1221 N N . GLY A 1 157 ? -33.310 -3.487 42.563 1.00 88.94 157 GLY A N 1
ATOM 1222 C CA . GLY A 1 157 ? -34.171 -2.441 43.116 1.00 88.94 157 GLY A CA 1
ATOM 1223 C C . GLY A 1 157 ? -35.574 -2.941 43.473 1.00 88.94 157 GLY A C 1
ATOM 1224 O O . GLY A 1 157 ? -36.155 -2.465 44.446 1.00 88.94 157 GLY A O 1
ATOM 1225 N N . ALA A 1 158 ? -36.100 -3.914 42.722 1.00 90.50 158 ALA A N 1
ATOM 1226 C CA . ALA A 1 158 ? -37.394 -4.535 42.994 1.00 90.50 158 ALA A CA 1
ATOM 1227 C C . ALA A 1 158 ? -37.349 -5.528 44.171 1.00 90.50 158 ALA A C 1
ATOM 1229 O O . ALA A 1 158 ? -38.256 -5.516 45.002 1.00 90.50 158 ALA A O 1
ATOM 1230 N N . GLU A 1 159 ? -36.316 -6.373 44.264 1.00 93.38 159 GLU A N 1
ATOM 1231 C CA . GLU A 1 159 ? -36.226 -7.392 45.324 1.00 93.38 159 GLU A CA 1
ATOM 1232 C C . GLU A 1 159 ? -35.655 -6.870 46.649 1.00 93.38 159 GLU A C 1
ATOM 1234 O O . GLU A 1 159 ? -36.029 -7.356 47.716 1.00 93.38 159 GLU A O 1
ATOM 1239 N N . LEU A 1 160 ? -34.762 -5.877 46.609 1.00 92.56 160 LEU A N 1
ATOM 1240 C CA . LEU A 1 160 ? -34.057 -5.344 47.779 1.00 92.56 160 LEU A CA 1
ATOM 1241 C C . LEU A 1 160 ? -34.260 -3.825 47.922 1.00 92.56 160 LEU A C 1
ATOM 1243 O O . LEU A 1 160 ? -33.292 -3.061 47.871 1.00 92.56 160 LEU A O 1
ATOM 1247 N N . PRO A 1 161 ? -35.496 -3.354 48.168 1.00 85.94 161 PRO A N 1
ATOM 1248 C CA . PRO A 1 161 ? -35.803 -1.923 48.232 1.00 85.94 161 PRO A CA 1
ATOM 1249 C C . PRO A 1 161 ? -35.123 -1.193 49.403 1.00 85.94 161 PRO A C 1
ATOM 1251 O O . PRO A 1 161 ? -34.996 0.028 49.381 1.00 85.94 161 PRO A O 1
ATOM 1254 N N . SER A 1 162 ? -34.673 -1.918 50.434 1.00 85.81 162 SER A N 1
ATOM 1255 C CA . SER A 1 162 ? -33.974 -1.345 51.590 1.00 85.81 162 SER A CA 1
ATOM 1256 C C . SER A 1 162 ? -32.491 -1.060 51.339 1.00 85.81 162 SER A C 1
ATOM 1258 O O . SER A 1 162 ? -31.846 -0.438 52.182 1.00 85.81 162 SER A O 1
ATOM 1260 N N . VAL A 1 163 ? -31.923 -1.542 50.228 1.00 83.88 163 VAL A N 1
ATOM 1261 C CA . VAL A 1 163 ? -30.501 -1.378 49.914 1.00 83.88 163 VAL A CA 1
ATOM 1262 C C . VAL A 1 163 ? -30.330 -0.206 48.942 1.00 83.88 163 VAL A C 1
ATOM 1264 O O . VAL A 1 163 ? -30.788 -0.287 47.802 1.00 83.88 163 VAL A O 1
ATOM 1267 N N . PRO A 1 164 ? -29.659 0.890 49.343 1.00 78.38 164 PRO A N 1
ATOM 1268 C CA . PRO A 1 164 ? -29.413 2.009 48.445 1.00 78.38 164 PRO A CA 1
ATOM 1269 C C . PRO A 1 164 ? -28.418 1.603 47.352 1.00 78.38 164 PRO A C 1
ATOM 1271 O O . PRO A 1 164 ? -27.263 1.267 47.624 1.00 78.38 164 PRO A O 1
ATOM 1274 N N . LEU A 1 165 ? -28.873 1.636 46.099 1.00 79.75 165 LEU A N 1
ATOM 1275 C CA . LEU A 1 165 ? -28.049 1.315 44.938 1.00 79.75 165 LEU A CA 1
ATOM 1276 C C . LEU A 1 165 ? -27.113 2.485 44.583 1.00 79.75 165 LEU A C 1
ATOM 1278 O O . LEU A 1 165 ? -27.530 3.646 44.617 1.00 79.75 165 LEU A O 1
ATOM 1282 N N . PRO A 1 166 ? -25.846 2.211 44.220 1.00 81.12 166 PRO A N 1
ATOM 1283 C CA . PRO A 1 166 ? -24.899 3.253 43.842 1.00 81.12 166 PRO A CA 1
ATOM 1284 C C . PRO A 1 166 ? -25.299 3.944 42.524 1.00 81.12 166 PRO A C 1
ATOM 1286 O O . PRO A 1 166 ? -25.855 3.300 41.628 1.00 81.12 166 PRO A O 1
ATOM 1289 N N . PRO A 1 167 ? -24.955 5.235 42.347 1.00 73.25 167 PRO A N 1
ATOM 1290 C CA . PRO A 1 167 ? -25.324 5.994 41.157 1.00 73.25 167 PRO A CA 1
ATOM 1291 C C . PRO A 1 167 ? -24.670 5.431 39.889 1.00 73.25 167 PRO A C 1
ATOM 1293 O O . PRO A 1 167 ? -23.499 5.029 39.868 1.00 73.25 167 PRO A O 1
ATOM 1296 N N . ARG A 1 168 ? -25.432 5.424 38.790 1.00 71.94 168 ARG A N 1
ATOM 1297 C CA . ARG A 1 168 ? -24.964 4.946 37.484 1.00 71.94 168 ARG A CA 1
ATOM 1298 C C . ARG A 1 168 ? -23.923 5.922 36.921 1.00 71.94 168 ARG A C 1
ATOM 1300 O O . ARG A 1 168 ? -24.266 6.977 36.410 1.00 71.94 168 ARG A O 1
ATOM 1307 N N . ARG A 1 169 ? -22.641 5.539 36.966 1.00 69.25 169 ARG A N 1
ATOM 1308 C CA . ARG A 1 169 ? -21.518 6.327 36.404 1.00 69.25 169 ARG A CA 1
ATOM 1309 C C . ARG A 1 169 ? -21.558 6.510 34.878 1.00 69.25 169 ARG A C 1
ATOM 1311 O O . ARG A 1 169 ? -20.850 7.362 34.360 1.00 69.25 169 ARG A O 1
ATOM 1318 N N . HIS A 1 170 ? -22.352 5.712 34.167 1.00 61.38 170 HIS A N 1
ATOM 1319 C CA . HIS A 1 170 ? -22.450 5.729 32.705 1.00 61.38 170 HIS A CA 1
ATOM 1320 C C . HIS A 1 170 ? -23.923 5.699 32.319 1.00 61.38 170 HIS A C 1
ATOM 1322 O O . HIS A 1 170 ? -24.464 4.665 31.938 1.00 61.38 170 HIS A O 1
ATOM 1328 N N . GLN A 1 171 ? -24.607 6.815 32.532 1.00 62.47 171 GLN A N 1
ATOM 1329 C CA . GLN A 1 171 ? -25.896 7.038 31.905 1.00 62.47 171 GLN A CA 1
ATOM 1330 C C . GLN A 1 171 ? -25.605 7.808 30.616 1.00 62.47 171 GLN A C 1
ATOM 1332 O O . GLN A 1 171 ? -25.021 8.891 30.703 1.00 62.47 171 GLN A O 1
ATOM 1337 N N . PRO A 1 172 ? -25.934 7.268 29.429 1.00 60.03 172 PRO A N 1
ATOM 1338 C CA . PRO A 1 172 ? -25.919 8.075 28.220 1.00 60.03 172 PRO A CA 1
ATOM 1339 C C . PRO A 1 172 ? -26.804 9.293 28.486 1.00 60.03 172 PRO A C 1
ATOM 1341 O O . PRO A 1 172 ? -27.944 9.118 28.932 1.00 60.03 172 PRO A O 1
ATOM 1344 N N . LEU A 1 173 ? -26.273 10.508 28.295 1.00 52.75 173 LEU A N 1
ATOM 1345 C CA . LEU A 1 173 ? -27.095 11.710 28.406 1.00 52.75 173 LEU A CA 1
ATOM 1346 C C . LEU A 1 173 ? -28.307 11.516 27.484 1.00 52.75 173 LEU A C 1
ATOM 1348 O O . LEU A 1 173 ? -28.116 11.110 26.332 1.00 52.75 173 LEU A O 1
ATOM 1352 N N . PRO A 1 174 ? -29.541 11.748 27.963 1.00 57.38 174 PRO A N 1
ATOM 1353 C CA . PRO A 1 174 ? -30.694 11.697 27.086 1.00 57.38 174 PRO A CA 1
ATOM 1354 C C . PRO A 1 174 ? -30.456 12.696 25.954 1.00 57.38 174 PRO A C 1
ATOM 1356 O O . PRO A 1 174 ? -30.188 13.870 26.211 1.00 57.38 174 PRO A O 1
ATOM 1359 N N . ALA A 1 175 ? -30.504 12.214 24.710 1.00 55.69 175 ALA A N 1
ATOM 1360 C CA . ALA A 1 175 ? -30.503 13.082 23.546 1.00 55.69 175 ALA A CA 1
ATOM 1361 C C . ALA A 1 175 ? -31.663 14.066 23.723 1.00 55.69 175 ALA A C 1
ATOM 1363 O O . ALA A 1 175 ? -32.823 13.655 23.790 1.00 55.69 175 ALA A O 1
ATOM 1364 N N . SER A 1 176 ? -31.340 15.348 23.890 1.00 50.91 176 SER A N 1
ATOM 1365 C CA . SER A 1 176 ? -32.313 16.433 23.894 1.00 50.91 176 SER A CA 1
ATOM 1366 C C . SER A 1 176 ? -33.234 16.251 22.689 1.00 50.91 176 SER A C 1
ATOM 1368 O O . SER A 1 176 ? -32.755 16.193 21.555 1.00 50.91 176 SER A O 1
ATOM 1370 N N . ALA A 1 177 ? -34.533 16.091 22.946 1.00 44.84 177 ALA A N 1
ATOM 1371 C CA . ALA A 1 177 ? -35.545 15.938 21.911 1.00 44.84 177 ALA A CA 1
ATOM 1372 C C . ALA A 1 177 ? -35.433 17.076 20.877 1.00 44.84 177 ALA A C 1
ATOM 1374 O O . ALA A 1 177 ? -35.112 18.205 21.263 1.00 44.84 177 ALA A O 1
ATOM 1375 N N . PRO A 1 178 ? -35.693 16.816 19.582 1.00 46.91 178 PRO A N 1
ATOM 1376 C CA . PRO A 1 178 ? -35.757 17.880 18.594 1.00 46.91 178 PRO A CA 1
ATOM 1377 C C . PRO A 1 178 ? -36.888 18.830 18.993 1.00 46.91 178 PRO A C 1
ATOM 1379 O O . PRO A 1 178 ? -38.036 18.410 19.142 1.00 46.91 178 PRO A O 1
ATOM 1382 N N . ALA A 1 179 ? -36.543 20.098 19.218 1.00 44.94 179 ALA A N 1
ATOM 1383 C CA . ALA A 1 179 ? -37.515 21.165 19.367 1.00 44.94 179 ALA A CA 1
ATOM 1384 C C . ALA A 1 179 ? -38.386 21.178 18.104 1.00 44.94 179 ALA A C 1
ATOM 1386 O O . ALA A 1 179 ? -37.884 21.406 17.005 1.00 44.94 179 ALA A O 1
ATOM 1387 N N . GLY A 1 180 ? -39.662 20.834 18.269 1.00 39.62 180 GLY A N 1
ATOM 1388 C CA . GLY A 1 180 ? -40.648 20.908 17.206 1.00 39.62 180 GLY A CA 1
ATOM 1389 C C . GLY A 1 180 ? -40.863 22.355 16.778 1.00 39.62 180 GLY A C 1
ATOM 1390 O O . GLY A 1 180 ? -40.956 23.250 17.618 1.00 39.62 180 GLY A O 1
ATOM 1391 N N . ASP A 1 181 ? -40.936 22.536 15.465 1.00 41.81 181 ASP A N 1
ATOM 1392 C CA . ASP A 1 181 ? -41.485 23.706 14.795 1.00 41.81 181 ASP A CA 1
ATOM 1393 C C . ASP A 1 181 ? -42.860 24.082 15.369 1.00 41.81 181 ASP A C 1
ATOM 1395 O O . ASP A 1 181 ? -43.770 23.252 15.368 1.00 41.81 181 ASP A O 1
ATOM 1399 N N . ASP A 1 182 ? -43.036 25.349 15.763 1.00 35.38 182 ASP A N 1
ATOM 1400 C CA . ASP A 1 182 ? -44.300 26.053 15.528 1.00 35.38 182 ASP A CA 1
ATOM 1401 C C . ASP A 1 182 ? -44.106 27.582 15.393 1.00 35.38 182 ASP A C 1
ATOM 1403 O O . ASP A 1 182 ? -43.697 28.287 16.314 1.00 35.38 182 ASP A O 1
ATOM 1407 N N . ALA A 1 183 ? -44.379 28.045 14.172 1.00 36.03 183 ALA A N 1
ATOM 1408 C CA . ALA A 1 183 ? -45.056 29.276 13.762 1.00 36.03 183 ALA A CA 1
ATOM 1409 C C . ALA A 1 183 ? -44.670 30.675 14.320 1.00 36.03 183 ALA A C 1
ATOM 1411 O O . ALA A 1 183 ? -45.135 31.142 15.352 1.00 36.03 183 ALA A O 1
ATOM 1412 N N . THR A 1 184 ? -44.063 31.451 13.409 1.00 34.81 184 THR A N 1
ATOM 1413 C CA . THR A 1 184 ? -44.468 32.809 12.965 1.00 34.81 184 THR A CA 1
ATOM 1414 C C . THR A 1 184 ? -44.520 34.011 13.931 1.00 34.81 184 THR A C 1
ATOM 1416 O O . THR A 1 184 ? -45.321 34.079 14.853 1.00 34.81 184 THR A O 1
ATOM 1419 N N . ARG A 1 185 ? -43.872 35.089 13.444 1.00 34.12 185 ARG A N 1
ATOM 1420 C CA . ARG A 1 185 ? -44.288 36.510 13.507 1.00 34.12 185 ARG A CA 1
ATOM 1421 C C . ARG A 1 185 ? -43.898 37.301 14.765 1.00 34.12 185 ARG A C 1
ATOM 1423 O O . ARG A 1 185 ? -44.652 37.370 15.726 1.00 34.12 185 ARG A O 1
ATOM 1430 N N . SER A 1 186 ? -42.832 38.097 14.650 1.00 33.97 186 SER A N 1
ATOM 1431 C CA . SER A 1 186 ? -42.953 39.570 14.602 1.00 33.97 186 SER A CA 1
ATOM 1432 C C . SER A 1 186 ? -41.626 40.248 14.251 1.00 33.97 186 SER A C 1
ATOM 1434 O O . SER A 1 186 ? -40.592 40.004 14.862 1.00 33.97 186 SER A O 1
ATOM 1436 N N . MET A 1 187 ? -41.701 41.114 13.238 1.00 32.25 187 MET A N 1
ATOM 1437 C CA . MET A 1 187 ? -40.762 42.204 12.986 1.00 32.25 187 MET A CA 1
ATOM 1438 C C . MET A 1 187 ? -40.709 43.126 14.210 1.00 32.25 187 MET A C 1
ATOM 1440 O O . MET A 1 187 ? -41.762 43.399 14.782 1.00 32.25 187 MET A O 1
ATOM 1444 N N . ALA A 1 188 ? -39.537 43.679 14.531 1.00 31.14 188 ALA A N 1
ATOM 1445 C CA . ALA A 1 188 ? -39.258 45.115 14.387 1.00 31.14 188 ALA A CA 1
ATOM 1446 C C . ALA A 1 188 ? -38.074 45.580 15.264 1.00 31.14 188 ALA A C 1
ATOM 1448 O O . ALA A 1 188 ? -38.020 45.321 16.461 1.00 31.14 188 ALA A O 1
ATOM 1449 N N . THR A 1 189 ? -37.204 46.348 14.603 1.00 30.91 189 THR A N 1
ATOM 1450 C CA . THR A 1 189 ? -36.416 47.481 15.117 1.00 30.91 189 THR A CA 1
ATOM 1451 C C . THR A 1 189 ? -35.133 47.202 15.907 1.00 30.91 189 THR A C 1
ATOM 1453 O O . THR A 1 189 ? -35.112 47.048 17.122 1.00 30.91 189 THR A O 1
ATOM 14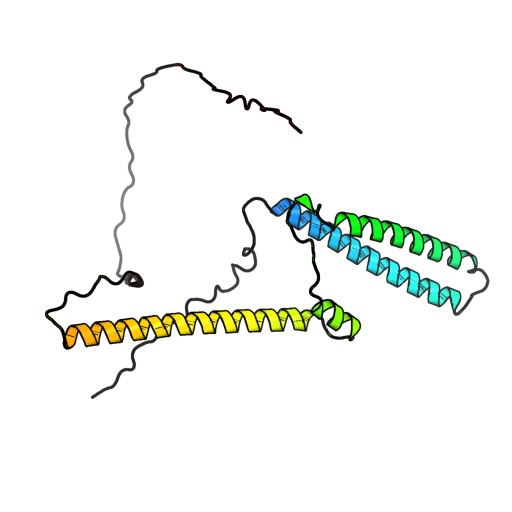56 N N . GLN A 1 190 ? -34.036 47.260 15.148 1.00 32.91 190 GLN A N 1
ATOM 1457 C CA . GLN A 1 190 ? -32.694 47.658 15.564 1.00 32.91 190 GLN A CA 1
ATOM 1458 C C . GLN A 1 190 ? -32.651 49.192 15.683 1.00 32.91 190 GLN A C 1
ATOM 1460 O O . GLN A 1 190 ? -32.869 49.871 14.684 1.00 32.91 190 GLN A O 1
ATOM 1465 N N . GLU A 1 191 ? -32.330 49.716 16.864 1.00 30.92 191 GLU A N 1
ATOM 1466 C CA . GLU A 1 191 ? -31.682 51.022 17.049 1.00 30.92 191 GLU A CA 1
ATOM 1467 C C . GLU A 1 191 ? -30.659 50.893 18.194 1.00 30.92 191 GLU A C 1
ATOM 1469 O O . GLU A 1 191 ? -30.956 50.384 19.274 1.00 30.92 191 GLU A O 1
ATOM 1474 N N . GLU A 1 192 ? -29.434 51.314 17.901 1.00 31.22 192 GLU A N 1
ATOM 1475 C CA . GLU A 1 192 ? -28.263 51.487 18.776 1.00 31.22 192 GLU A CA 1
ATOM 1476 C C . GLU A 1 192 ? -28.041 53.018 18.941 1.00 31.22 192 GLU A C 1
ATOM 1478 O O . GLU A 1 192 ? -28.603 53.775 18.145 1.00 31.22 192 GLU A O 1
ATOM 1483 N N . PRO A 1 193 ? -27.053 53.522 19.711 1.00 53.03 193 PRO A N 1
ATOM 1484 C CA . PRO A 1 193 ? -26.761 53.510 21.157 1.00 53.03 193 PRO A CA 1
ATOM 1485 C C . PRO A 1 193 ? -26.809 54.984 21.708 1.00 53.03 193 PRO A C 1
ATOM 1487 O O . PRO A 1 193 ? -27.477 55.794 21.063 1.00 53.03 193 PRO A O 1
ATOM 1490 N N . PRO A 1 194 ? -26.183 55.419 22.848 1.00 48.03 194 PRO A N 1
ATOM 1491 C CA . PRO A 1 194 ? -24.712 55.566 22.952 1.00 48.03 194 PRO A CA 1
ATOM 1492 C C . PRO A 1 194 ? -24.051 55.442 24.361 1.00 48.03 194 PRO A C 1
ATOM 1494 O O . PRO A 1 194 ? -24.633 55.744 25.396 1.00 48.03 194 PRO A O 1
ATOM 1497 N N . GLN A 1 195 ? -22.774 55.030 24.320 1.00 34.50 195 GLN A N 1
ATOM 1498 C CA . GLN A 1 195 ? -21.565 55.476 25.057 1.00 34.50 195 GLN A CA 1
ATOM 1499 C C . GLN A 1 195 ? -21.620 55.979 26.520 1.00 34.50 195 GLN A C 1
ATOM 1501 O O . GLN A 1 195 ? -22.320 56.937 26.822 1.00 34.50 195 GLN A O 1
ATOM 1506 N N . ALA A 1 196 ? -20.659 55.514 27.343 1.00 33.12 196 ALA A N 1
ATOM 1507 C CA . ALA A 1 196 ? -19.605 56.378 27.923 1.00 33.12 196 ALA A CA 1
ATOM 1508 C C . ALA A 1 196 ? -18.539 55.606 28.748 1.00 33.12 196 ALA A C 1
ATOM 1510 O O . ALA A 1 196 ? -18.839 55.037 29.791 1.00 33.12 196 ALA A O 1
ATOM 1511 N N . ASN A 1 197 ? -17.301 55.647 28.239 1.00 35.81 197 ASN A N 1
ATOM 1512 C CA . ASN A 1 197 ? -15.976 55.830 28.863 1.00 35.81 197 ASN A CA 1
ATOM 1513 C C . ASN A 1 197 ? -15.653 55.404 30.310 1.00 35.81 197 ASN A C 1
ATOM 1515 O O . ASN A 1 197 ? -16.321 55.776 31.270 1.00 35.81 197 ASN A O 1
ATOM 1519 N N . GLY A 1 198 ? -14.443 54.846 30.447 1.00 33.41 198 GLY A N 1
ATOM 1520 C CA . GLY A 1 198 ? -13.662 54.832 31.684 1.00 33.41 198 GLY A CA 1
ATOM 1521 C C . GLY A 1 198 ? -12.242 54.292 31.475 1.00 33.41 198 GLY A C 1
ATOM 1522 O O . GLY A 1 198 ? -11.999 53.114 31.709 1.00 33.41 198 GLY A O 1
ATOM 1523 N N . ASP A 1 199 ? -11.328 55.155 31.021 1.00 34.94 199 ASP A N 1
ATOM 1524 C CA . ASP A 1 199 ? -9.867 54.976 31.065 1.00 34.94 199 ASP A CA 1
ATOM 1525 C C . ASP A 1 199 ? -9.353 54.860 32.513 1.00 34.94 199 ASP A C 1
ATOM 1527 O O . ASP A 1 199 ? -9.843 55.585 33.374 1.00 34.94 199 ASP A O 1
ATOM 1531 N N . THR A 1 200 ? -8.293 54.067 32.745 1.00 43.38 200 THR A N 1
ATOM 1532 C CA . THR A 1 200 ? -7.072 54.519 33.457 1.00 43.38 200 THR A CA 1
ATOM 1533 C C . THR A 1 200 ? -5.896 53.543 33.294 1.00 43.38 200 THR A C 1
ATOM 1535 O O . THR A 1 200 ? -6.023 52.339 33.493 1.00 43.38 200 THR A O 1
ATOM 1538 N N . ASN A 1 201 ? -4.752 54.150 32.974 1.00 33.03 201 ASN A N 1
ATOM 1539 C CA . ASN A 1 201 ? -3.359 53.692 32.912 1.00 33.03 201 ASN A CA 1
ATOM 1540 C C . ASN A 1 201 ? -2.790 52.930 34.131 1.00 33.03 201 ASN A C 1
ATOM 1542 O O . ASN A 1 201 ? -3.191 53.175 35.265 1.00 33.03 201 ASN A O 1
ATOM 1546 N N . GLY A 1 202 ? -1.683 52.207 33.888 1.00 31.00 202 GLY A N 1
ATOM 1547 C CA . GLY A 1 202 ? -0.599 51.946 34.859 1.00 31.00 202 GLY A CA 1
ATOM 1548 C C . GLY A 1 202 ? 0.108 50.602 34.610 1.00 31.00 202 GLY A C 1
ATOM 1549 O O . GLY A 1 202 ? -0.458 49.572 34.936 1.00 31.00 202 GLY A O 1
ATOM 1550 N N . HIS A 1 203 ? 1.201 50.522 33.842 1.00 32.78 203 HIS A N 1
ATOM 1551 C CA . HIS A 1 203 ? 2.607 50.812 34.195 1.00 32.78 203 HIS A CA 1
ATOM 1552 C C . HIS A 1 203 ? 3.373 49.589 34.753 1.00 32.78 203 HIS A C 1
ATOM 1554 O O . HIS A 1 203 ? 3.047 49.082 35.818 1.00 32.78 203 HIS A O 1
ATOM 1560 N N . ASP A 1 204 ? 4.411 49.217 33.991 1.00 33.31 204 ASP A N 1
ATOM 1561 C CA . ASP A 1 204 ? 5.684 48.567 34.343 1.00 33.31 204 ASP A CA 1
ATOM 1562 C C . ASP A 1 204 ? 5.758 47.162 34.957 1.00 33.31 204 ASP A C 1
ATOM 1564 O O . ASP A 1 204 ? 5.038 46.787 35.874 1.00 33.31 204 ASP A O 1
ATOM 1568 N N . GLY A 1 205 ? 6.786 46.430 34.504 1.00 33.38 205 GLY A N 1
ATOM 1569 C CA . GLY A 1 205 ? 7.457 45.433 35.338 1.00 33.38 205 GLY A CA 1
ATOM 1570 C C . GLY A 1 205 ? 7.867 44.155 34.624 1.00 33.38 205 GLY A C 1
ATOM 1571 O O . GLY A 1 205 ? 7.182 43.144 34.712 1.00 33.38 205 GLY A O 1
ATOM 1572 N N . LEU A 1 206 ? 9.014 44.203 33.949 1.00 39.38 206 LEU A N 1
ATOM 1573 C CA . LEU A 1 206 ? 9.817 43.045 33.558 1.00 39.38 206 LEU A CA 1
ATOM 1574 C C . LEU A 1 206 ? 10.153 42.185 34.790 1.00 39.38 206 LEU A C 1
ATOM 1576 O O . LEU A 1 206 ? 10.553 42.745 35.801 1.00 39.38 206 LEU A O 1
ATOM 1580 N N . ASP A 1 207 ? 10.094 40.856 34.673 1.00 41.28 207 ASP A N 1
ATOM 1581 C CA . ASP A 1 207 ? 11.223 40.020 35.097 1.00 41.28 207 ASP A CA 1
ATOM 1582 C C . ASP A 1 207 ? 11.142 38.602 34.518 1.00 41.28 207 ASP A C 1
ATOM 1584 O O . ASP A 1 207 ? 10.176 37.854 34.671 1.00 41.28 207 ASP A O 1
ATOM 1588 N N . HIS A 1 208 ? 12.205 38.265 33.795 1.00 38.94 208 HIS A N 1
ATOM 1589 C CA . HIS A 1 208 ? 12.416 37.032 33.060 1.00 38.94 208 HIS A CA 1
ATOM 1590 C C . HIS A 1 208 ? 13.427 36.203 33.860 1.00 38.94 208 HIS A C 1
ATOM 1592 O O . HIS A 1 208 ? 14.624 36.479 33.830 1.00 38.94 208 HIS A O 1
ATOM 1598 N N . VAL A 1 209 ? 12.960 35.204 34.611 1.00 40.22 209 VAL A N 1
ATOM 1599 C CA . VAL A 1 209 ? 13.847 34.301 35.359 1.00 40.22 209 VAL A CA 1
ATOM 1600 C C . VAL A 1 209 ? 14.246 33.130 34.461 1.00 40.22 209 VAL A C 1
ATOM 1602 O O . VAL A 1 209 ? 13.468 32.209 34.218 1.00 40.22 209 VAL A O 1
ATOM 1605 N N . GLN A 1 210 ? 15.487 33.178 33.973 1.00 39.41 210 GLN A N 1
ATOM 1606 C CA . GLN A 1 210 ? 16.205 32.035 33.411 1.00 39.41 210 GLN A CA 1
ATOM 1607 C C . GLN A 1 210 ? 16.515 31.023 34.520 1.00 39.41 210 GLN A C 1
ATOM 1609 O O . GLN A 1 210 ? 17.255 31.322 35.457 1.00 39.41 210 GLN A O 1
ATOM 1614 N N . VAL A 1 211 ? 16.007 29.798 34.387 1.00 40.00 211 VAL A N 1
ATOM 1615 C CA . VAL A 1 211 ? 16.465 28.656 35.185 1.00 40.00 211 VAL A CA 1
ATOM 1616 C C . VAL A 1 211 ? 17.692 28.059 34.499 1.00 40.00 211 VAL A C 1
ATOM 1618 O O . VAL A 1 211 ? 17.606 27.428 33.447 1.00 40.00 211 VAL A O 1
ATOM 1621 N N . LYS A 1 212 ? 18.849 28.303 35.111 1.00 40.66 212 LYS A N 1
ATOM 1622 C CA . LYS A 1 212 ? 20.147 27.719 34.784 1.00 40.66 212 LYS A CA 1
ATOM 1623 C C . LYS A 1 212 ? 20.182 26.278 35.308 1.00 40.66 212 LYS A C 1
ATOM 1625 O O . LYS A 1 212 ? 20.092 26.059 36.511 1.00 40.66 212 LYS A O 1
ATOM 1630 N N . VAL A 1 213 ? 20.296 25.304 34.406 1.00 48.03 213 VAL A N 1
ATOM 1631 C CA . VAL A 1 213 ? 20.544 23.894 34.746 1.00 48.03 213 VAL A CA 1
ATOM 1632 C C . VAL A 1 213 ? 22.051 23.720 34.924 1.00 48.03 213 VAL A C 1
ATOM 1634 O O . VAL A 1 213 ? 22.804 23.781 33.953 1.00 48.03 213 VAL A O 1
ATOM 1637 N N . GLU A 1 214 ? 22.500 23.551 36.166 1.00 45.97 214 GLU A N 1
ATOM 1638 C CA . GLU A 1 214 ? 23.877 23.169 36.481 1.00 45.97 214 GLU A CA 1
ATOM 1639 C C . GLU A 1 214 ? 24.018 21.644 36.393 1.00 45.97 214 GLU A C 1
ATOM 1641 O O . GLU A 1 214 ? 23.319 20.889 37.069 1.00 45.97 214 GLU A O 1
ATOM 1646 N N . GLY A 1 215 ? 24.911 21.200 35.506 1.00 40.03 215 GLY A N 1
ATOM 1647 C CA . GLY A 1 215 ? 25.326 19.811 35.382 1.00 40.03 215 GLY A CA 1
ATOM 1648 C C . GLY A 1 215 ? 26.265 19.435 36.522 1.00 40.03 215 GLY A C 1
ATOM 1649 O O . GLY A 1 215 ? 27.308 20.060 36.706 1.00 40.03 215 GLY A O 1
ATOM 1650 N N . ASN A 1 216 ? 25.891 18.398 37.267 1.00 43.00 216 ASN A N 1
ATOM 1651 C CA . ASN A 1 216 ? 26.718 17.792 38.298 1.00 43.00 216 ASN A CA 1
ATOM 1652 C C . ASN A 1 216 ? 27.446 16.585 37.688 1.00 43.00 216 ASN A C 1
ATOM 1654 O O . ASN A 1 216 ? 26.823 15.568 37.383 1.00 43.00 216 ASN A O 1
ATOM 1658 N N . VAL A 1 217 ? 28.754 16.722 37.476 1.00 48.47 217 VAL A N 1
ATOM 1659 C CA . VAL A 1 217 ? 29.661 15.632 37.106 1.00 48.47 217 VAL A CA 1
ATOM 1660 C C . VAL A 1 217 ? 30.343 15.177 38.391 1.00 48.47 217 VAL A C 1
ATOM 1662 O O . VAL A 1 217 ? 31.193 15.891 38.909 1.00 48.47 217 VAL A O 1
ATOM 1665 N N . ASN A 1 218 ? 29.982 13.994 38.884 1.00 49.59 218 ASN A N 1
ATOM 1666 C CA . ASN A 1 218 ? 30.771 13.251 39.864 1.00 49.59 218 ASN A CA 1
ATOM 1667 C C . ASN A 1 218 ? 31.079 11.873 39.274 1.00 49.59 218 ASN A C 1
ATOM 1669 O O . ASN A 1 218 ? 30.174 11.175 38.817 1.00 49.59 218 ASN A O 1
ATOM 1673 N N . GLY A 1 219 ? 32.372 11.553 39.231 1.00 51.06 219 GLY A N 1
ATOM 1674 C CA . GLY A 1 219 ? 32.907 10.251 38.851 1.00 51.06 219 GLY A CA 1
ATOM 1675 C C . GLY A 1 219 ? 33.036 9.291 40.036 1.00 51.06 219 GLY A C 1
ATOM 1676 O O . GLY A 1 219 ? 32.366 9.467 41.048 1.00 51.06 219 GLY A O 1
ATOM 1677 N N . GLU A 1 220 ? 33.968 8.345 39.868 1.00 47.78 220 GLU A N 1
ATOM 1678 C CA . GLU A 1 220 ? 34.263 7.134 40.665 1.00 47.78 220 GLU A CA 1
ATOM 1679 C C . GLU A 1 220 ? 33.420 5.917 40.241 1.00 47.78 220 GLU A C 1
ATOM 1681 O O . GLU A 1 220 ? 32.198 5.989 40.186 1.00 47.78 220 GLU A O 1
ATOM 1686 N N . ALA A 1 221 ? 33.987 4.759 39.896 1.00 46.41 221 ALA A N 1
ATOM 1687 C CA . ALA A 1 221 ? 35.371 4.285 39.832 1.00 46.41 221 ALA A CA 1
ATOM 1688 C C . ALA A 1 221 ? 35.434 3.080 38.871 1.00 46.41 221 ALA A C 1
ATOM 1690 O O . ALA A 1 221 ? 34.362 2.480 38.618 1.00 46.41 221 ALA A O 1
#

pLDDT: mean 71.0, std 23.2, range [30.91, 97.69]

Sequence (221 aa):
MSLHPPHLPSPAQTPDNQAMNGVGQLPGSMSGEEGRKKIRDEVETRLGQLSQDLYELEICAGAVVKGQEDRIPEYMKRINEQFVKLNELSRQMQPPPESGQTGDSVPKQVVENVDGYRNPHTYTKNALSRATGENQYALGRILGLESFRRQLHDAIGAELPSVPLPPRRHQPLPASAPAGDDATRSMATQEEPPQANGDTNGHDGLDHVQVKVEGNVNGEA

Organism: Papiliotrema laurentii (NCBI:txid5418)